Protein 2P4F (pdb70)

Radius of gyration: 16.96 Å; Cα contacts (8 Å, |Δi|>4): 302; chains: 1; bounding box: 34×38×51 Å

InterPro domains:
  IPR010591 ATP11 [PF06644] (23-301)
  IPR010591 ATP11 [PTHR13126] (22-306)

Sequence (191 aa):
KDKPYKTLDDYLKLDKIKDLSKQEVEFLWRAKWSNRDDSLVAVVPYVKTFQGMYKYAVKNPLFVLPLPRPVELQYVQWQFAGPNTVHCLITSLAEYKLHQDFAKPHTTIQFHLDLANDKDMVLMNGQVESDSNVSLQDAQLLLLNVQRFYGAMGSETSIAKERIQLLEDFNKKGSQQNFDINKLIQLAQSMEN

Foldseek 3Di:
DPAPDDAPCNQPNCVVCVVPAPVVVLVSLCVSCPVDQFKDKDKDQAPQFVVLLVVLCVLQFWDWAWQPPVTFIWIWGWDDRDPFKIKIFIAGPPCLVPDVVRVHGQKMKIWGCPCCVPRRIIIMMMGGHPPDPQHSVSVVLVVVLSRLLRCHSVDPDPLSVVSVVLSNCVRVVHPPNDVVVNHVSSPDPDD

Structure (mmCIF, N/CA/C/O backbone):
data_2P4F
#
_entry.id   2P4F
#
_cell.length_a   63.187
_cell.length_b   63.187
_cell.length_c   153.577
_cell.angle_alpha   90.00
_cell.angle_beta   90.00
_cell.angle_gamma   90.00
#
_symmetry.space_group_name_H-M   'I 41'
#
loop_
_entity.id
_entity.type
_entity.pdbx_description
1 polymer 'Similar to sp|P32453 Saccharomyces cerevisiae YNL315c ATP11'
2 non-polymer 'HEXAETHYLENE GLYCOL'
3 water water
#
loop_
_atom_site.group_PDB
_atom_site.id
_atom_site.type_symbol
_atom_site.label_atom_id
_atom_site.label_alt_id
_atom_site.label_comp_id
_atom_site.label_asym_id
_atom_site.label_entity_id
_atom_site.label_seq_id
_atom_site.pdbx_PDB_ins_code
_atom_site.Cartn_x
_atom_site.Cartn_y
_atom_site.Cartn_z
_atom_site.occupancy
_atom_site.B_iso_or_equiv
_atom_site.auth_seq_id
_atom_site.auth_comp_id
_atom_site.auth_asym_id
_atom_site.auth_atom_id
_atom_site.pdbx_PDB_model_num
ATOM 1 N N . LYS A 1 95 ? -11.143 32.483 23.982 1.00 82.66 94 LYS A N 1
ATOM 2 C CA . LYS A 1 95 ? -11.284 33.615 24.888 1.00 70.26 94 LYS A CA 1
ATOM 3 C C . LYS A 1 95 ? -9.918 34.167 25.316 1.00 71.23 94 LYS A C 1
ATOM 4 O O . LYS A 1 95 ? -9.895 34.691 26.453 1.00 76.14 94 LYS A O 1
ATOM 10 N N . ASP A 1 96 ? -8.915 34.089 24.459 1.00 60.28 95 ASP A N 1
ATOM 11 C CA . ASP A 1 96 ? -7.540 34.536 24.569 1.00 57.19 95 ASP A CA 1
ATOM 12 C C . ASP A 1 96 ? -7.143 34.667 26.061 1.00 45.42 95 ASP A C 1
ATOM 13 O O . ASP A 1 96 ? -7.112 35.803 26.569 1.00 47.27 95 ASP A O 1
ATOM 18 N N . LYS A 1 97 ? -6.923 33.466 26.563 1.00 32.34 96 LYS A N 1
ATOM 19 C CA . LYS A 1 97 ? -6.493 33.249 27.926 1.00 30.16 96 LYS A CA 1
ATOM 20 C C . LYS A 1 97 ? -5.055 33.672 28.131 1.00 27.87 96 LYS A C 1
ATOM 21 O O . LYS A 1 97 ? -4.246 33.583 27.192 1.00 29.00 96 LYS A O 1
ATOM 27 N N . PRO A 1 98 ? -4.677 34.119 29.318 1.00 23.77 97 PRO A N 1
ATOM 28 C CA . PRO A 1 98 ? -3.274 34.516 29.574 1.00 23.47 97 PRO A CA 1
ATOM 29 C C . PRO A 1 98 ? -2.364 33.327 29.789 1.00 23.01 97 PRO A C 1
ATOM 30 O O . PRO A 1 98 ? -1.140 33.515 29.897 1.00 27.24 97 PRO A O 1
ATOM 34 N N . TYR A 1 99 ? -2.916 32.118 29.882 1.00 24.56 98 TYR A N 1
ATOM 35 C CA . TYR A 1 99 ? -2.100 30.920 29.995 1.00 24.54 98 TYR A CA 1
ATOM 36 C C . TYR A 1 99 ? -2.325 30.094 28.732 1.00 24.44 98 TYR A C 1
ATOM 37 O O . TYR A 1 99 ? -3.397 30.202 28.104 1.00 25.55 98 TYR A O 1
ATOM 46 N N . LYS A 1 100 ? -1.322 29.301 28.414 1.00 23.07 99 LYS A N 1
ATOM 47 C CA . LYS A 1 100 ? -1.434 28.451 27.238 1.00 24.12 99 LYS A CA 1
ATOM 48 C C . LYS A 1 100 ? -2.191 27.185 27.591 1.00 22.96 99 LYS A C 1
ATOM 49 O O . LYS A 1 100 ? -1.980 26.610 28.665 1.00 24.65 99 LYS A O 1
ATOM 55 N N . THR A 1 101 ? -3.084 26.781 26.729 1.00 23.04 100 THR A N 1
ATOM 56 C CA . THR A 1 101 ? -3.764 25.513 26.888 1.00 22.40 100 THR A CA 1
ATOM 57 C C . THR A 1 101 ? -3.255 24.475 25.897 1.00 20.82 100 THR A C 1
ATOM 58 O O . THR A 1 101 ? -2.376 24.822 25.080 1.00 23.52 100 THR A O 1
ATOM 62 N N . LEU A 1 102 ? -3.786 23.257 25.998 1.00 20.87 101 LEU A N 1
ATOM 63 C CA . LEU A 1 102 ? -3.243 22.217 25.130 1.00 21.60 101 LEU A CA 1
ATOM 64 C C . LEU A 1 102 ? -3.327 22.617 23.666 1.00 23.61 101 LEU A C 1
ATOM 65 O O . LEU A 1 102 ? -2.361 22.338 22.916 1.00 24.23 101 LEU A O 1
ATOM 70 N N . ASP A 1 103 ? -4.454 23.264 23.296 1.00 23.94 102 ASP A N 1
ATOM 71 C CA . ASP A 1 103 ? -4.627 23.627 21.868 1.00 28.49 102 ASP A CA 1
ATOM 72 C C . ASP A 1 103 ? -3.540 24.553 21.342 1.00 27.11 102 ASP A C 1
ATOM 73 O O . ASP A 1 103 ? -3.258 24.632 20.134 1.00 32.80 102 ASP A O 1
ATOM 78 N N . ASP A 1 104 ? -2.912 25.343 22.231 1.00 26.07 103 ASP A N 1
ATOM 79 C CA . ASP A 1 104 ? -1.802 26.199 21.822 1.00 26.98 103 ASP A CA 1
ATOM 80 C C . ASP A 1 104 ? -0.536 25.424 21.490 1.00 28.22 103 ASP A C 1
ATOM 81 O O . ASP A 1 104 ? 0.382 25.946 20.854 1.00 32.37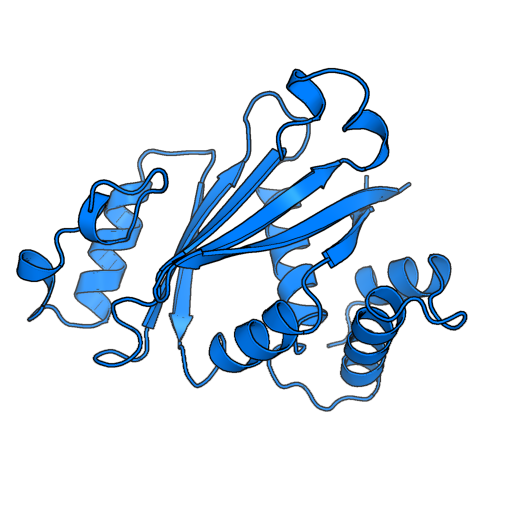 103 ASP A O 1
ATOM 86 N N . TYR A 1 105 ? -0.434 24.168 21.911 1.00 25.42 104 TYR A N 1
ATOM 87 C CA . TYR A 1 105 ? 0.735 23.354 21.634 1.00 23.40 104 TYR A CA 1
ATOM 88 C C . TYR A 1 105 ? 0.450 22.292 20.578 1.00 25.34 104 TYR A C 1
ATOM 89 O O . TYR A 1 105 ? 1.291 22.054 19.705 1.00 29.47 104 TYR A O 1
ATOM 98 N N . LEU A 1 106 ? -0.714 21.647 20.684 1.00 26.91 105 LEU A N 1
ATOM 99 C CA . LEU A 1 106 ? -1.147 20.616 19.731 1.00 29.48 105 LEU A CA 1
ATOM 100 C C . LEU A 1 106 ? -2.611 20.920 19.389 1.00 29.10 105 LEU A C 1
ATOM 101 O O . LEU A 1 106 ? -3.413 20.911 20.353 1.00 34.88 105 LEU A O 1
ATOM 106 N N . LYS A 1 107 ? -2.980 21.158 18.165 1.00 31.74 106 LYS A N 1
ATOM 107 C CA . LYS A 1 107 ? -4.357 21.544 17.870 1.00 33.91 106 LYS A CA 1
ATOM 108 C C . LYS A 1 107 ? -5.303 20.383 18.130 1.00 32.84 106 LYS A C 1
ATOM 109 O O . LYS A 1 107 ? -5.211 19.268 17.584 1.00 40.24 106 LYS A O 1
ATOM 115 N N . LEU A 1 108 ? -6.269 20.664 18.991 1.00 35.31 107 LEU A N 1
ATOM 116 C CA . LEU A 1 108 ? -7.154 19.567 19.384 1.00 36.48 107 LEU A CA 1
ATOM 117 C C . LEU A 1 108 ? -7.927 19.014 18.203 1.00 36.45 107 LEU A C 1
ATOM 118 O O . LEU A 1 108 ? -8.143 17.804 18.149 1.00 34.70 107 LEU A O 1
ATOM 123 N N . ASP A 1 109 ? -8.340 19.899 17.304 1.00 38.21 108 ASP A N 1
ATOM 124 C CA . ASP A 1 109 ? -9.218 19.459 16.210 1.00 48.15 108 ASP A CA 1
ATOM 125 C C . ASP A 1 109 ? -8.365 18.667 15.235 1.00 45.69 108 ASP A C 1
ATOM 126 O O . ASP A 1 109 ? -8.857 17.904 14.421 1.00 59.23 108 ASP A O 1
ATOM 131 N N . LYS A 1 110 ? -7.051 18.826 15.348 1.00 45.75 109 LYS A N 1
ATOM 132 C CA . LYS A 1 110 ? -6.179 18.012 14.499 1.00 52.83 109 LYS A CA 1
ATOM 133 C C . LYS A 1 110 ? -5.871 16.659 15.139 1.00 43.99 109 LYS A C 1
ATOM 134 O O . LYS A 1 110 ? -5.719 15.690 14.414 1.00 47.00 109 LYS A O 1
ATOM 140 N N . ILE A 1 111 ? -5.776 16.568 16.458 1.00 40.92 110 ILE A N 1
ATOM 141 C CA . ILE A 1 111 ? -5.390 15.318 17.090 1.00 43.17 110 ILE A CA 1
ATOM 142 C C . ILE A 1 111 ? -6.574 14.449 17.506 1.00 44.42 110 ILE A C 1
ATOM 143 O O . ILE A 1 111 ? -6.345 13.375 18.111 1.00 35.73 110 ILE A O 1
ATOM 148 N N . LYS A 1 112 ? -7.818 14.818 17.219 1.00 40.49 111 LYS A N 1
ATOM 149 C CA . LYS A 1 112 ? -8.911 14.065 17.820 1.00 35.59 111 LYS A CA 1
ATOM 150 C C . LYS A 1 112 ? -8.981 12.598 17.436 1.00 27.85 111 LYS A C 1
ATOM 151 O O . LYS A 1 112 ? -9.414 11.830 18.309 1.00 32.43 111 LYS A O 1
ATOM 157 N N . ASP A 1 113 ? -8.608 12.193 16.224 1.00 26.46 112 ASP A N 1
ATOM 158 C CA . ASP A 1 113 ? -8.769 10.775 15.872 1.00 24.65 112 ASP A CA 1
ATOM 159 C C . ASP A 1 113 ? -7.453 10.030 16.069 1.00 22.27 112 ASP A C 1
ATOM 160 O O . ASP A 1 113 ? -7.423 8.833 15.732 1.00 23.41 112 ASP A O 1
ATOM 165 N N . LEU A 1 114 ? -6.418 10.705 16.629 1.00 20.40 113 LEU A N 1
ATOM 166 C CA . LEU A 1 114 ? -5.182 9.964 16.891 1.00 18.47 113 LEU A CA 1
ATOM 167 C C . LEU A 1 114 ? -5.376 8.984 18.039 1.00 18.02 113 LEU A C 1
ATOM 168 O O . LEU A 1 114 ? -6.232 9.222 18.912 1.00 21.72 113 LEU A O 1
ATOM 173 N N . SER A 1 115 ? -4.549 7.922 18.086 1.00 17.75 114 SER A N 1
ATOM 174 C CA . SER A 1 115 ? -4.587 7.021 19.221 1.00 18.64 114 SER A CA 1
ATOM 175 C C . SER A 1 115 ? -3.865 7.653 20.411 1.00 18.18 114 SER A C 1
ATOM 176 O O . SER A 1 115 ? -3.149 8.656 20.284 1.00 19.81 114 SER A O 1
ATOM 179 N N . LYS A 1 116 ? -4.061 7.017 21.576 1.00 18.62 115 LYS A N 1
ATOM 180 C CA . LYS A 1 116 ? -3.332 7.493 22.782 1.00 19.06 115 LYS A CA 1
ATOM 181 C C . LYS A 1 116 ? -1.831 7.527 22.534 1.00 18.40 115 LYS A C 1
ATOM 182 O O . LYS A 1 116 ? -1.100 8.462 22.934 1.00 19.65 115 LYS A O 1
ATOM 188 N N . GLN A 1 117 ? -1.289 6.489 21.900 1.00 18.76 116 GLN A N 1
ATOM 189 C CA . GLN A 1 117 ? 0.164 6.414 21.661 1.00 19.39 116 GLN A CA 1
ATOM 190 C C . GLN A 1 117 ? 0.607 7.492 20.684 1.00 17.96 116 GLN A C 1
ATOM 191 O O . GLN A 1 117 ? 1.646 8.100 20.885 1.00 19.62 116 GLN A O 1
ATOM 197 N N . GLU A 1 118 ? -0.209 7.688 19.639 1.00 17.55 117 GLU A N 1
ATOM 198 C CA . GLU A 1 118 ? 0.157 8.752 18.666 1.00 17.45 117 GLU A CA 1
ATOM 199 C C . GLU A 1 118 ? 0.159 10.110 19.330 1.00 17.68 117 GLU A C 1
ATOM 200 O O . GLU A 1 118 ? 1.070 10.895 19.074 1.00 17.97 117 GLU A O 1
ATOM 206 N N . VAL A 1 119 ? -0.828 10.406 20.189 1.00 17.94 118 VAL A N 1
ATOM 207 C CA . VAL A 1 119 ? -0.791 11.684 20.908 1.00 17.78 118 VAL A CA 1
ATOM 208 C C . VAL A 1 119 ? 0.452 11.788 21.782 1.00 16.81 118 VAL A C 1
ATOM 209 O O . VAL A 1 119 ? 1.111 12.854 21.819 1.00 19.34 118 VAL A O 1
ATOM 213 N N . GLU A 1 120 ? 0.779 10.696 22.494 1.00 18.74 119 GLU A N 1
ATOM 214 C CA . GLU A 1 120 ? 1.987 10.688 23.335 1.00 17.83 119 GLU A CA 1
ATOM 215 C C . GLU A 1 120 ? 3.228 10.934 22.491 1.00 18.60 119 GLU A C 1
ATOM 216 O O . GLU A 1 120 ? 4.099 11.721 22.902 1.00 21.12 119 GLU A O 1
ATOM 222 N N . PHE A 1 121 ? 3.321 10.320 21.298 1.00 18.07 120 PHE A N 1
ATOM 223 C CA . PHE A 1 121 ? 4.517 10.574 20.444 1.00 18.48 120 PHE A CA 1
ATOM 224 C C . PHE A 1 121 ? 4.627 12.035 20.080 1.00 18.28 120 PHE A C 1
ATOM 225 O O . PHE A 1 121 ? 5.685 12.656 20.113 1.00 20.19 120 PHE A O 1
ATOM 233 N N . LEU A 1 122 ? 3.469 12.598 19.707 1.00 18.93 121 LEU A N 1
ATOM 234 C CA . LEU A 1 122 ? 3.513 14.018 19.276 1.00 19.30 121 LEU A CA 1
ATOM 235 C C . LEU A 1 122 ? 3.893 14.943 20.413 1.00 18.81 121 LEU A C 1
ATOM 236 O O . LEU A 1 122 ? 4.592 15.921 20.224 1.00 21.46 121 LEU A O 1
ATOM 241 N N . TRP A 1 123 ? 3.366 14.619 21.583 1.00 18.81 122 TRP A N 1
ATOM 242 C CA . TRP A 1 123 ? 3.655 15.495 22.750 1.00 18.93 122 TRP A CA 1
ATOM 243 C C . TRP A 1 123 ? 5.131 15.420 23.106 1.00 19.11 122 TRP A C 1
ATOM 244 O O . TRP A 1 123 ? 5.785 16.445 23.352 1.00 22.28 122 TRP A O 1
ATOM 255 N N . ARG A 1 124 ? 5.662 14.176 23.106 1.00 19.78 123 ARG A N 1
ATOM 256 C CA . ARG A 1 124 ? 7.098 14.089 23.404 1.00 21.30 123 ARG A CA 1
ATOM 257 C C . ARG A 1 124 ? 7.923 14.751 22.310 1.00 21.69 123 ARG A C 1
ATOM 258 O O . ARG A 1 124 ? 8.943 15.378 22.624 1.00 23.89 123 ARG A O 1
ATOM 266 N N . ALA A 1 125 ? 7.525 14.630 21.028 1.00 21.72 124 ALA A N 1
ATOM 267 C CA . ALA A 1 125 ? 8.295 15.280 19.949 1.00 21.76 124 ALA A CA 1
ATOM 268 C C . ALA A 1 125 ? 8.252 16.782 20.143 1.00 23.33 124 ALA A C 1
ATOM 269 O O . ALA A 1 125 ? 9.268 17.473 19.870 1.00 25.16 124 ALA A O 1
ATOM 271 N N . LYS A 1 126 ? 7.110 17.298 20.591 1.00 23.62 125 LYS A N 1
ATOM 272 C CA . LYS A 1 126 ? 6.940 18.774 20.700 1.00 23.32 125 LYS A CA 1
ATOM 273 C C . LYS A 1 126 ? 7.990 19.383 21.598 1.00 23.70 125 LYS A C 1
ATOM 274 O O . LYS A 1 126 ? 8.529 20.471 21.382 1.00 27.55 125 LYS A O 1
ATOM 280 N N . TRP A 1 127 ? 8.339 18.652 22.654 1.00 22.56 126 TRP A N 1
ATOM 281 C CA . TRP A 1 127 ? 9.209 19.181 23.708 1.00 25.85 126 TRP A CA 1
ATOM 282 C C . TRP A 1 127 ? 10.630 18.651 23.594 1.00 27.18 126 TRP A C 1
ATOM 283 O O . TRP A 1 127 ? 11.501 18.942 24.439 1.00 32.01 126 TRP A O 1
ATOM 294 N N . SER A 1 128 ? 10.860 17.884 22.540 1.00 27.26 127 SER A N 1
ATOM 295 C CA . SER A 1 128 ? 12.123 17.183 22.398 1.00 31.36 127 SER A CA 1
ATOM 296 C C . SER A 1 128 ? 13.301 18.099 22.161 1.00 33.62 127 SER A C 1
ATOM 297 O O . SER A 1 128 ? 14.452 17.677 22.335 1.00 40.61 127 SER A O 1
ATOM 300 N N . ASN A 1 129 ? 13.141 19.348 21.731 1.00 33.97 128 ASN A N 1
ATOM 301 C CA . ASN A 1 129 ? 14.424 19.989 21.389 1.00 48.38 128 ASN A CA 1
ATOM 302 C C . ASN A 1 129 ? 14.996 20.719 22.594 1.00 51.52 128 ASN A C 1
ATOM 303 O O . ASN A 1 129 ? 15.843 21.576 22.407 1.00 59.09 128 ASN A O 1
ATOM 308 N N . ARG A 1 130 ? 14.513 20.366 23.784 1.00 58.07 129 ARG A N 1
ATOM 309 C CA . ARG A 1 130 ? 14.895 21.109 24.982 1.00 60.23 129 ARG A CA 1
ATOM 310 C C . ARG A 1 130 ? 15.726 20.366 26.024 1.00 60.60 129 ARG A C 1
ATOM 311 O O . ARG A 1 130 ? 15.661 19.138 26.185 1.00 64.62 129 ARG A O 1
ATOM 319 N N . ASP A 1 131 ? 16.498 21.150 26.799 1.00 49.90 130 ASP A N 1
ATOM 320 C CA . ASP A 1 131 ? 17.143 20.519 27.956 1.00 55.36 130 ASP A CA 1
ATOM 321 C C . ASP A 1 131 ? 16.652 21.151 29.255 1.00 47.66 130 ASP A C 1
ATOM 322 O O . ASP A 1 131 ? 17.230 20.986 30.315 1.00 50.78 130 ASP A O 1
ATOM 327 N N . ASP A 1 132 ? 15.550 21.896 29.189 1.00 38.12 131 ASP A N 1
ATOM 328 C CA . ASP A 1 132 ? 15.022 22.432 30.434 1.00 34.60 131 ASP A CA 1
ATOM 329 C C . ASP A 1 132 ? 13.651 21.845 30.729 1.00 32.65 131 ASP A C 1
ATOM 330 O O . ASP A 1 132 ? 12.992 22.383 31.616 1.00 28.78 131 ASP A O 1
ATOM 335 N N . SER A 1 133 ? 13.229 20.796 30.047 1.00 32.92 132 SER A N 1
ATOM 336 C CA . SER A 1 133 ? 11.828 20.354 30.056 1.00 27.09 132 SER A CA 1
ATOM 337 C C . SER A 1 133 ? 11.594 19.038 30.771 1.00 25.01 132 SER A C 1
ATOM 338 O O . SER A 1 133 ? 12.394 18.131 30.586 1.00 31.25 132 SER A O 1
ATOM 341 N N . LEU A 1 134 ? 10.480 19.026 31.487 1.00 26.07 133 LEU A N 1
ATOM 342 C CA . LEU A 1 134 ? 9.859 17.863 32.106 1.00 26.21 133 LEU A CA 1
ATOM 343 C C . LEU A 1 134 ? 8.632 17.504 31.285 1.00 22.28 133 LEU A C 1
ATOM 344 O O . LEU A 1 134 ? 7.800 18.355 30.973 1.00 27.07 133 LEU A O 1
ATOM 349 N N . VAL A 1 135 ? 8.507 16.247 30.846 1.00 23.09 134 VAL A N 1
ATOM 350 C CA . VAL A 1 135 ? 7.407 15.859 29.997 1.00 22.13 134 VAL A CA 1
ATOM 351 C C . VAL A 1 135 ? 6.851 14.538 30.492 1.00 21.60 134 VAL A C 1
ATOM 352 O O . VAL A 1 135 ? 7.658 13.653 30.795 1.00 28.06 134 VAL A O 1
ATOM 356 N N . ALA A 1 136 ? 5.531 14.403 30.568 1.00 20.18 135 ALA A N 1
ATOM 357 C CA . ALA A 1 136 ? 4.944 13.124 30.972 1.00 20.09 135 ALA A CA 1
ATOM 358 C C . ALA A 1 136 ? 3.566 12.997 30.365 1.00 18.92 135 ALA A C 1
ATOM 359 O O . ALA A 1 136 ? 2.968 14.006 29.971 1.00 19.37 135 ALA A O 1
ATOM 361 N N . VAL A 1 137 ? 3.105 11.747 30.331 1.00 21.79 136 VAL A N 1
ATOM 362 C CA . VAL A 1 137 ? 1.707 11.468 30.058 1.00 21.96 136 VAL A CA 1
ATOM 363 C C . VAL A 1 137 ? 1.191 10.622 31.226 1.00 22.87 136 VAL A C 1
ATOM 364 O O . VAL A 1 137 ? 1.820 9.575 31.487 1.00 32.72 136 VAL A O 1
ATOM 368 N N . VAL A 1 138 ? 0.142 11.023 31.896 1.00 26.19 137 VAL A N 1
ATOM 369 C CA . VAL A 1 138 ? -0.369 10.456 33.152 1.00 27.50 137 VAL A CA 1
ATOM 370 C C . VAL A 1 138 ? -1.768 9.940 32.951 1.00 25.90 137 VAL A C 1
ATOM 371 O O . VAL A 1 138 ? -2.566 10.677 32.375 1.00 28.54 137 VAL A O 1
ATOM 375 N N . PRO A 1 139 ? -2.146 8.729 33.317 1.00 25.49 138 PRO A N 1
ATOM 376 C CA . PRO A 1 139 ? -3.569 8.358 33.161 1.00 24.06 138 PRO A CA 1
ATOM 377 C C . PRO A 1 139 ? -4.385 9.169 34.144 1.00 22.58 138 PRO A C 1
ATOM 378 O O . PRO A 1 139 ? -3.981 9.445 35.289 1.00 26.93 138 PRO A O 1
ATOM 382 N N . TYR A 1 140 ? -5.567 9.542 33.680 1.00 23.00 139 TYR A N 1
ATOM 383 C CA . TYR A 1 140 ? -6.408 10.389 34.523 1.00 22.43 139 TYR A CA 1
ATOM 384 C C . TYR A 1 140 ? -6.996 9.605 35.688 1.00 24.69 139 TYR A C 1
ATOM 385 O O . TYR A 1 140 ? -6.791 9.956 36.864 1.00 28.65 139 TYR A O 1
ATOM 394 N N . VAL A 1 141 ? -7.790 8.571 35.411 1.00 26.55 140 VAL A N 1
ATOM 395 C CA . VAL A 1 141 ? -8.575 7.989 36.507 1.00 29.35 140 VAL A CA 1
ATOM 396 C C . VAL A 1 141 ? -7.597 7.356 37.487 1.00 31.05 140 VAL A C 1
ATOM 397 O O . VAL A 1 141 ? -7.720 7.559 38.697 1.00 33.53 140 VAL A O 1
ATOM 401 N N . LYS A 1 142 ? -6.622 6.624 36.925 1.00 31.96 141 LYS A N 1
ATOM 402 C CA . LYS A 1 142 ? -5.716 5.854 37.762 1.00 35.29 141 LYS A CA 1
ATOM 403 C C . LYS A 1 142 ? -4.830 6.735 38.629 1.00 36.94 141 LYS A C 1
ATOM 404 O O . LYS A 1 142 ? -4.527 6.379 39.765 1.00 39.41 141 LYS A O 1
ATOM 410 N N . THR A 1 143 ? -4.388 7.865 38.086 1.00 33.60 142 THR A N 1
ATOM 411 C CA . THR A 1 143 ? -3.358 8.630 38.803 1.00 33.88 142 THR A CA 1
ATOM 412 C C . THR A 1 143 ? -3.643 10.098 39.031 1.00 30.07 142 THR A C 1
ATOM 413 O O . THR A 1 143 ? -3.607 10.655 40.139 1.00 33.04 142 THR A O 1
ATOM 417 N N . PHE A 1 144 ? -3.957 10.818 37.943 1.00 25.41 143 PHE A N 1
ATOM 418 C CA . PHE A 1 144 ? -4.091 12.258 38.162 1.00 22.55 143 PHE A CA 1
ATOM 419 C C . PHE A 1 144 ? -5.308 12.653 38.955 1.00 23.21 143 PHE A C 1
ATOM 420 O O . PHE A 1 144 ? -5.250 13.635 39.717 1.00 23.78 143 PHE A O 1
ATOM 428 N N . GLN A 1 145 ? -6.426 11.958 38.791 1.00 24.52 144 GLN A N 1
ATOM 429 C CA . GLN A 1 145 ? -7.665 12.387 39.440 1.00 24.91 144 GLN A CA 1
ATOM 430 C C . GLN A 1 145 ? -7.509 12.524 40.947 1.00 25.36 144 GLN A C 1
ATOM 431 O O . GLN A 1 145 ? -8.008 13.491 41.556 1.00 25.91 144 GLN A O 1
ATOM 437 N N . GLY A 1 146 ? -6.846 11.543 41.573 1.00 27.01 145 GLY A N 1
ATOM 438 C CA . GLY A 1 146 ? -6.720 11.606 43.028 1.00 26.13 145 GLY A CA 1
ATOM 439 C C . GLY A 1 146 ? -5.808 12.746 43.409 1.00 23.82 145 GLY A C 1
ATOM 440 O O . GLY A 1 146 ? -6.060 13.453 44.412 1.00 26.73 145 GLY A O 1
ATOM 441 N N . MET A 1 147 ? -4.739 12.973 42.637 1.00 24.19 146 MET A N 1
ATOM 442 C CA . MET A 1 147 ? -3.830 14.090 42.936 1.00 22.37 146 MET A CA 1
ATOM 443 C C . MET A 1 147 ? -4.571 15.418 42.811 1.00 21.07 146 MET A C 1
ATOM 444 O O . MET A 1 147 ? -4.461 16.347 43.629 1.00 21.27 146 MET A O 1
ATOM 449 N N . TYR A 1 148 ? -5.399 15.529 41.768 1.00 19.62 147 TYR A N 1
ATOM 450 C CA . TYR A 1 148 ? -6.206 16.730 41.524 1.00 18.95 147 TYR A CA 1
ATOM 451 C C . TYR A 1 148 ? -7.119 17.034 42.710 1.00 20.84 147 TYR A C 1
ATOM 452 O O . TYR A 1 148 ? -7.270 18.174 43.147 1.00 19.99 147 TYR A O 1
ATOM 461 N N . LYS A 1 149 ? -7.717 15.973 43.256 1.00 20.76 148 LYS A N 1
ATOM 462 C CA . LYS A 1 149 ? -8.674 16.186 44.366 1.00 22.31 148 LYS A CA 1
ATOM 463 C C . LYS A 1 149 ? -7.923 16.714 45.586 1.00 20.33 148 LYS A C 1
ATOM 464 O O . LYS A 1 149 ? -8.397 17.669 46.242 1.00 22.07 148 LYS A O 1
ATOM 470 N N . TYR A 1 150 ? -6.748 16.126 45.860 1.00 19.35 149 TYR A N 1
ATOM 471 C CA . TYR A 1 150 ? -5.988 16.631 47.023 1.00 18.79 149 TYR A CA 1
ATOM 472 C C . TYR A 1 150 ? -5.447 18.022 46.734 1.00 16.98 149 TYR A C 1
ATOM 473 O O . TYR A 1 150 ? -5.353 18.819 47.683 1.00 20.66 149 TYR A O 1
ATOM 482 N N . ALA A 1 151 ? -5.104 18.346 45.509 1.00 17.52 150 ALA A N 1
ATOM 483 C CA . ALA A 1 151 ? -4.494 19.653 45.169 1.00 16.36 150 ALA A CA 1
ATOM 484 C C . ALA A 1 151 ? -5.529 20.748 45.382 1.00 16.17 150 ALA A C 1
ATOM 485 O O . ALA A 1 151 ? -5.165 21.844 45.849 1.00 17.72 150 ALA A O 1
ATOM 487 N N . VAL A 1 152 ? -6.771 20.519 45.003 1.00 16.48 151 VAL A N 1
ATOM 488 C CA . VAL A 1 152 ? -7.790 21.586 45.186 1.00 17.39 151 VAL A CA 1
ATOM 489 C C . VAL A 1 152 ? -7.968 21.918 46.662 1.00 16.26 151 VAL A C 1
ATOM 490 O O . VAL A 1 152 ? -8.019 23.073 47.081 1.00 18.50 151 VAL A O 1
ATOM 494 N N . LYS A 1 153 ? -8.033 20.869 47.492 1.00 17.07 152 LYS A N 1
ATOM 495 C CA . LYS A 1 153 ? -8.279 21.073 48.938 1.00 17.04 152 LYS A CA 1
ATOM 496 C C . LYS A 1 153 ? -7.008 21.505 49.659 1.00 16.81 152 LYS A C 1
ATOM 497 O O . LYS A 1 153 ? -7.149 22.082 50.730 1.00 18.75 152 LYS A O 1
ATOM 503 N N . ASN A 1 154 ? -5.827 21.235 49.133 1.00 16.21 153 ASN A N 1
ATOM 504 C CA . ASN A 1 154 ? -4.556 21.455 49.821 1.00 15.85 153 ASN A CA 1
ATOM 505 C C . ASN A 1 154 ? -3.554 22.111 48.876 1.00 15.22 153 ASN A C 1
ATOM 506 O O . ASN A 1 154 ? -2.547 21.482 48.561 1.00 17.77 153 ASN A O 1
ATOM 511 N N . PRO A 1 155 ? -3.835 23.299 48.386 1.00 14.76 154 PRO A N 1
ATOM 512 C CA . PRO A 1 155 ? -3.098 23.843 47.240 1.00 14.61 154 PRO A CA 1
ATOM 513 C C . PRO A 1 155 ? -1.707 24.372 47.551 1.00 15.82 154 PRO A C 1
ATOM 514 O O . PRO A 1 155 ? -1.008 24.758 46.604 1.00 18.12 154 PRO A O 1
ATOM 518 N N . LEU A 1 156 ? -1.271 24.387 48.811 1.00 15.16 155 LEU A N 1
ATOM 519 C CA . LEU A 1 156 ? 0.041 24.935 49.140 1.00 14.00 155 LEU A CA 1
ATOM 520 C C . LEU A 1 156 ? 0.814 23.893 49.924 1.00 14.89 155 LEU A C 1
ATOM 521 O O . LEU A 1 156 ? 0.237 23.215 50.788 1.00 17.18 155 LEU A O 1
ATOM 526 N N . PHE A 1 157 ? 2.100 23.760 49.683 1.00 15.05 156 PHE A N 1
ATOM 527 C CA . PHE A 1 157 ? 2.885 22.862 50.531 1.00 15.23 156 PHE A CA 1
ATOM 528 C C . PHE A 1 157 ? 4.326 23.361 50.552 1.00 15.25 156 PHE A C 1
ATOM 529 O O . PHE A 1 157 ? 4.650 24.335 49.872 1.00 15.55 156 PHE A O 1
ATOM 537 N N . VAL A 1 158 ? 5.156 22.728 51.386 1.00 16.97 157 VAL A N 1
ATOM 538 C CA . VAL A 1 158 ? 6.603 23.007 51.390 1.00 17.02 157 VAL A CA 1
ATOM 539 C C . VAL A 1 158 ? 7.313 21.693 51.216 1.00 16.93 157 VAL A C 1
ATOM 540 O O . VAL A 1 158 ? 6.862 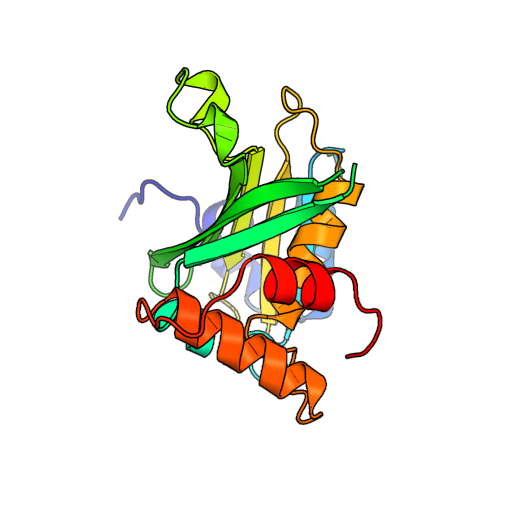20.676 51.807 1.00 20.29 157 VAL A O 1
ATOM 544 N N . LEU A 1 159 ? 8.385 21.651 50.414 1.00 19.07 158 LEU A N 1
ATOM 545 C CA . LEU A 1 159 ? 9.169 20.451 50.299 1.00 18.71 158 LEU A CA 1
ATOM 546 C C . LEU A 1 159 ? 10.638 20.795 50.411 1.00 19.17 158 LEU A C 1
ATOM 547 O O . LEU A 1 159 ? 11.046 21.848 49.934 1.00 21.31 158 LEU A O 1
ATOM 552 N N . PRO A 1 160 ? 11.430 19.900 50.969 1.00 21.06 159 PRO A N 1
ATOM 553 C CA . PRO A 1 160 ? 12.849 20.171 50.975 1.00 22.61 159 PRO A CA 1
ATOM 554 C C . PRO A 1 160 ? 13.502 19.730 49.660 1.00 25.19 159 PRO A C 1
ATOM 555 O O . PRO A 1 160 ? 13.167 18.713 49.049 1.00 32.63 159 PRO A O 1
ATOM 559 N N . LEU A 1 161 ? 14.456 20.533 49.245 1.00 26.20 160 LEU A N 1
ATOM 560 C CA . LEU A 1 161 ? 15.396 20.095 48.228 1.00 30.13 160 LEU A CA 1
ATOM 561 C C . LEU A 1 161 ? 16.742 19.787 48.912 1.00 29.16 160 LEU A C 1
ATOM 562 O O . LEU A 1 161 ? 17.444 20.658 49.450 1.00 30.42 160 LEU A O 1
ATOM 567 N N . PRO A 1 162 ? 17.125 18.514 48.941 1.00 34.94 161 PRO A N 1
ATOM 568 C CA . PRO A 1 162 ? 18.404 18.144 49.568 1.00 37.79 161 PRO A CA 1
ATOM 569 C C . PRO A 1 162 ? 19.556 18.699 48.749 1.00 38.29 161 PRO A C 1
ATOM 570 O O . PRO A 1 162 ? 19.497 18.753 47.510 1.00 46.18 161 PRO A O 1
ATOM 574 N N . ARG A 1 163 ? 20.597 19.120 49.427 1.00 43.44 162 ARG A N 1
ATOM 575 C CA . ARG A 1 163 ? 21.663 19.822 48.713 1.00 50.59 162 ARG A CA 1
ATOM 576 C C . ARG A 1 163 ? 23.008 19.132 48.850 1.00 66.28 162 ARG A C 1
ATOM 577 O O . ARG A 1 163 ? 23.982 19.723 48.382 1.00 79.45 162 ARG A O 1
ATOM 585 N N . GLU A 1 164 ? 22.997 17.959 49.470 1.00 75.34 163 GLU A N 1
ATOM 586 C C . VAL A 1 177 ? 22.385 18.427 53.597 1.00 84.19 176 VAL A C 1
ATOM 587 O O . VAL A 1 177 ? 21.278 17.854 53.593 1.00 80.18 176 VAL A O 1
ATOM 588 N N . PRO A 1 178 ? 22.502 19.747 53.753 1.00 75.41 177 PRO A N 1
ATOM 589 C CA . PRO A 1 178 ? 21.387 20.560 54.228 1.00 68.81 177 PRO A CA 1
ATOM 590 C C . PRO A 1 178 ? 20.193 20.414 53.288 1.00 52.64 177 PRO A C 1
ATOM 591 O O . PRO A 1 178 ? 20.211 19.678 52.301 1.00 54.66 177 PRO A O 1
ATOM 595 N N . VAL A 1 179 ? 19.156 21.146 53.668 1.00 38.67 178 VAL A N 1
ATOM 596 C CA . VAL A 1 179 ? 18.047 21.154 52.736 1.00 33.19 178 VAL A CA 1
ATOM 597 C C . VAL A 1 179 ? 17.637 22.616 52.522 1.00 30.76 178 VAL A C 1
ATOM 598 O O . VAL A 1 179 ? 17.789 23.467 53.397 1.00 33.77 178 VAL A O 1
ATOM 602 N N . GLU A 1 180 ? 17.134 22.818 51.318 1.00 26.21 179 GLU A N 1
ATOM 603 C CA . GLU A 1 180 ? 16.568 24.128 50.979 1.00 25.05 179 GLU A CA 1
ATOM 604 C C . GLU A 1 180 ? 15.070 23.990 50.801 1.00 22.49 179 GLU A C 1
ATOM 605 O O . GLU A 1 180 ? 14.619 23.186 49.960 1.00 23.10 179 GLU A O 1
ATOM 611 N N . LEU A 1 181 ? 14.277 24.736 51.602 1.00 19.63 180 LEU A N 1
ATOM 612 C CA . LEU A 1 181 ? 12.836 24.590 51.444 1.00 19.09 180 LEU A CA 1
ATOM 613 C C . LEU A 1 181 ? 12.308 25.292 50.199 1.00 17.90 180 LEU A C 1
ATOM 614 O O . LEU A 1 181 ? 12.786 26.370 49.861 1.00 19.82 180 LEU A O 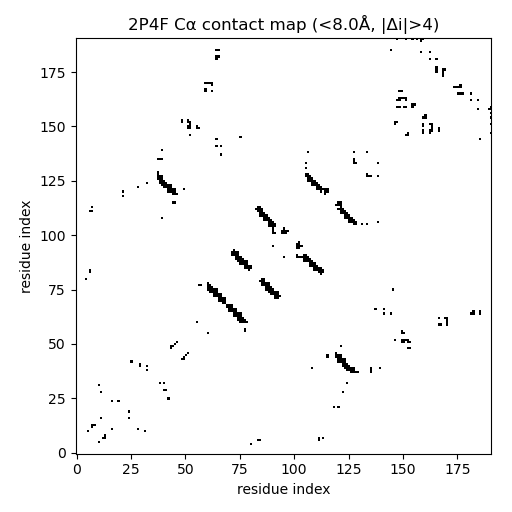1
ATOM 619 N N . GLN A 1 182 ? 11.314 24.627 49.620 1.00 16.32 181 GLN A N 1
ATOM 620 C CA . GLN A 1 182 ? 10.621 25.097 48.426 1.00 16.55 181 GLN A CA 1
ATOM 621 C C . GLN A 1 182 ? 9.147 25.224 48.725 1.00 16.47 181 GLN A C 1
ATOM 622 O O . GLN A 1 182 ? 8.626 24.302 49.345 1.00 20.48 181 GLN A O 1
ATOM 628 N N . TYR A 1 183 ? 8.503 26.290 48.258 1.00 16.36 182 TYR A N 1
ATOM 629 C CA . TYR A 1 183 ? 7.043 26.251 48.210 1.00 16.28 182 TYR A CA 1
ATOM 630 C C . TYR A 1 183 ? 6.590 25.495 46.990 1.00 15.56 182 TYR A C 1
ATOM 631 O O . TYR A 1 183 ? 7.204 25.622 45.910 1.00 17.66 182 TYR A O 1
ATOM 640 N N . VAL A 1 184 ? 5.503 24.758 47.160 1.00 15.23 183 VAL A N 1
ATOM 641 C CA . VAL A 1 184 ? 4.761 24.116 46.085 1.00 15.48 183 VAL A CA 1
ATOM 642 C C . VAL A 1 184 ? 3.398 24.763 46.030 1.00 14.40 183 VAL A C 1
ATOM 643 O O . VAL A 1 184 ? 2.730 24.767 47.099 1.00 16.53 183 VAL A O 1
ATOM 647 N N . GLN A 1 185 ? 2.953 25.302 44.914 1.00 15.23 184 GLN A N 1
ATOM 648 C CA . GLN A 1 185 ? 1.619 25.896 44.862 1.00 14.67 184 GLN A CA 1
ATOM 649 C C . GLN A 1 185 ? 0.895 25.326 43.630 1.00 15.43 184 GLN A C 1
ATOM 650 O O . GLN A 1 185 ? 1.430 25.412 42.522 1.00 19.24 184 GLN A O 1
ATOM 656 N N . TRP A 1 186 ? -0.313 24.819 43.869 1.00 14.78 185 TRP A N 1
ATOM 657 C CA . TRP A 1 186 ? -1.182 24.412 42.773 1.00 15.38 185 TRP A CA 1
ATOM 658 C C . TRP A 1 186 ? -2.091 25.573 42.394 1.00 16.06 185 TRP A C 1
ATOM 659 O O . TRP A 1 186 ? -2.685 26.207 43.288 1.00 21.18 185 TRP A O 1
ATOM 670 N N . GLN A 1 187 ? -2.162 25.853 41.124 1.00 16.56 186 GLN A N 1
ATOM 671 C CA . GLN A 1 187 ? -2.988 26.936 40.602 1.00 18.92 186 GLN A CA 1
ATOM 672 C C . GLN A 1 187 ? -3.926 26.369 39.541 1.00 20.04 186 GLN A C 1
ATOM 673 O O . GLN A 1 187 ? -3.486 25.651 38.599 1.00 22.84 186 GLN A O 1
ATOM 679 N N . PHE A 1 188 ? -5.201 26.665 39.673 1.00 18.32 187 PHE A N 1
ATOM 680 C CA . PHE A 1 188 ? -6.228 26.115 38.774 1.00 19.14 187 PHE A CA 1
ATOM 681 C C . PHE A 1 188 ? -6.498 27.199 37.753 1.00 21.93 187 PHE A C 1
ATOM 682 O O . PHE A 1 188 ? -7.211 28.153 38.036 1.00 31.89 187 PHE A O 1
ATOM 690 N N . ALA A 1 189 ? -5.891 27.093 36.585 1.00 21.40 188 ALA A N 1
ATOM 691 C CA . ALA A 1 189 ? -5.928 28.157 35.601 1.00 23.06 188 ALA A CA 1
ATOM 692 C C . ALA A 1 189 ? -7.259 28.096 34.879 1.00 23.62 188 ALA A C 1
ATOM 693 O O . ALA A 1 189 ? -7.917 29.107 34.592 1.00 28.20 188 ALA A O 1
ATOM 695 N N . GLY A 1 190 ? -7.690 26.899 34.577 1.00 23.78 189 GLY A N 1
ATOM 696 C CA . GLY A 1 190 ? -8.986 26.773 33.924 1.00 28.80 189 GLY A CA 1
ATOM 697 C C . GLY A 1 190 ? -9.486 25.339 34.035 1.00 22.16 189 GLY A C 1
ATOM 698 O O . GLY A 1 190 ? -8.813 24.482 34.612 1.00 22.15 189 GLY A O 1
ATOM 699 N N . PRO A 1 191 ? -10.656 25.024 33.497 1.00 26.92 190 PRO A N 1
ATOM 700 C CA . PRO A 1 191 ? -11.208 23.696 33.737 1.00 26.31 190 PRO A CA 1
ATOM 701 C C . PRO A 1 191 ? -10.332 22.599 33.157 1.00 25.15 190 PRO A C 1
ATOM 702 O O . PRO A 1 191 ? -10.410 21.447 33.659 1.00 27.58 190 PRO A O 1
ATOM 706 N N . ASN A 1 192 ? -9.527 22.919 32.140 1.00 21.72 191 ASN A N 1
ATOM 707 C CA . ASN A 1 192 ? -8.699 21.840 31.577 1.00 22.06 191 ASN A CA 1
ATOM 708 C C . ASN A 1 192 ? -7.205 22.027 31.807 1.00 18.23 191 ASN A C 1
ATOM 709 O O . ASN A 1 192 ? -6.359 21.335 31.216 1.00 20.67 191 ASN A O 1
ATOM 714 N N . THR A 1 193 ? -6.842 22.989 32.690 1.00 17.84 192 THR A N 1
ATOM 715 C CA . THR A 1 193 ? -5.426 23.348 32.800 1.00 18.67 192 THR A CA 1
ATOM 716 C C . THR A 1 193 ? -5.059 23.635 34.241 1.00 18.13 192 THR A C 1
ATOM 717 O O . THR A 1 193 ? -5.598 24.580 34.842 1.00 20.72 192 THR A O 1
ATOM 721 N N . VAL A 1 194 ? -4.144 22.840 34.782 1.00 16.93 193 VAL A N 1
ATOM 722 C CA . VAL A 1 194 ? -3.764 22.919 36.208 1.00 16.72 193 VAL A CA 1
ATOM 723 C C . VAL A 1 194 ? -2.285 23.148 36.271 1.00 15.77 193 VAL A C 1
ATOM 724 O O . VAL A 1 194 ? -1.538 22.488 35.515 1.00 17.88 193 VAL A O 1
ATOM 728 N N . HIS A 1 195 ? -1.823 24.094 37.091 1.00 15.70 194 HIS A N 1
ATOM 729 C CA . HIS A 1 195 ? -0.398 24.381 37.162 1.00 16.72 194 HIS A CA 1
ATOM 730 C C . HIS A 1 195 ? 0.161 23.992 38.533 1.00 15.59 194 HIS A C 1
ATOM 731 O O . HIS A 1 195 ? -0.560 24.122 39.534 1.00 16.89 194 HIS A O 1
ATOM 738 N N . CYS A 1 196 ? 1.412 23.587 38.567 1.00 16.92 195 CYS A N 1
ATOM 739 C CA . CYS A 1 196 ? 2.115 23.375 39.835 1.00 16.40 195 CYS A CA 1
ATOM 740 C C . CYS A 1 196 ? 3.356 24.247 39.783 1.00 15.84 195 CYS A C 1
ATOM 741 O O . CYS A 1 196 ? 4.157 24.084 38.810 1.00 17.78 195 CYS A O 1
ATOM 744 N N . LEU A 1 197 ? 3.570 25.178 40.702 1.00 15.60 196 LEU A N 1
ATOM 745 C CA . LEU A 1 197 ? 4.652 26.134 40.684 1.00 14.47 196 LEU A CA 1
ATOM 746 C C . LEU A 1 197 ? 5.565 25.844 41.875 1.00 15.31 196 LEU A C 1
ATOM 747 O O . LEU A 1 197 ? 5.033 25.702 42.999 1.00 16.87 196 LEU A O 1
ATOM 752 N N . ILE A 1 198 ? 6.855 25.756 41.674 1.00 15.16 197 ILE A N 1
ATOM 753 C CA . ILE A 1 198 ? 7.793 25.497 42.756 1.00 16.03 197 ILE A CA 1
ATOM 754 C C . ILE A 1 198 ? 8.782 26.648 42.838 1.00 15.37 197 ILE A C 1
ATOM 755 O O . ILE A 1 198 ? 9.418 27.013 41.842 1.00 18.09 197 ILE A O 1
ATOM 760 N N . THR A 1 199 ? 8.911 27.230 44.041 1.00 17.32 198 THR A N 1
ATOM 761 C CA . THR A 1 199 ? 9.635 28.459 44.285 1.00 17.40 198 THR A CA 1
ATOM 762 C C . THR A 1 199 ? 10.536 28.313 45.512 1.00 16.17 198 THR A C 1
ATOM 763 O O . THR A 1 199 ? 10.111 27.717 46.523 1.00 19.19 198 THR A O 1
ATOM 767 N N . SER A 1 200 ? 11.740 28.827 45.426 1.00 20.12 199 SER A N 1
ATOM 768 C CA . SER A 1 200 ? 12.563 28.695 46.636 1.00 20.65 199 SER A CA 1
ATOM 769 C C . SER A 1 200 ? 12.093 29.594 47.762 1.00 20.45 199 SER A C 1
ATOM 770 O O . SER A 1 200 ? 11.900 30.812 47.540 1.00 22.82 199 SER A O 1
ATOM 773 N N . LEU A 1 201 ? 11.908 29.057 48.944 1.00 19.59 200 LEU A N 1
ATOM 774 C CA . LEU A 1 201 ? 11.214 29.826 49.985 1.00 19.07 200 LEU A CA 1
ATOM 775 C C . LEU A 1 201 ? 12.073 30.967 50.499 1.00 19.35 200 LEU A C 1
ATOM 776 O O . LEU A 1 201 ? 11.585 32.060 50.800 1.00 22.07 200 LEU A O 1
ATOM 781 N N . ALA A 1 202 ? 13.389 30.764 50.668 1.00 18.75 201 ALA A N 1
ATOM 782 C CA . ALA A 1 202 ? 14.160 31.789 51.376 1.00 20.44 201 ALA A CA 1
ATOM 783 C C . ALA A 1 202 ? 14.256 33.086 50.582 1.00 22.65 201 ALA A C 1
ATOM 784 O O . ALA A 1 202 ? 14.341 34.133 51.254 1.00 25.27 201 ALA A O 1
ATOM 786 N N . GLU A 1 203 ? 14.248 33.012 49.252 1.00 22.15 202 GLU A N 1
ATOM 787 C CA . GLU A 1 203 ? 14.594 34.182 48.465 1.00 24.39 202 GLU A CA 1
ATOM 788 C C . GLU A 1 203 ? 13.424 34.809 47.736 1.00 22.11 202 GLU A C 1
ATOM 789 O O . GLU A 1 203 ? 13.633 35.816 47.043 1.00 22.71 202 GLU A O 1
ATOM 795 N N . TYR A 1 204 ? 12.222 34.250 47.857 1.00 20.93 203 TYR A N 1
ATOM 796 C CA . TYR A 1 204 ? 11.210 34.673 46.878 1.00 21.19 203 TYR A CA 1
ATOM 797 C C . TYR A 1 204 ? 10.711 36.097 47.086 1.00 20.64 203 TYR A C 1
ATOM 798 O O . TYR A 1 204 ? 10.059 36.629 46.176 1.00 22.32 203 TYR A O 1
ATOM 807 N N . LYS A 1 205 ? 10.990 36.726 48.229 1.00 19.90 204 LYS A N 1
ATOM 808 C CA . LYS A 1 205 ? 10.570 38.132 48.414 1.00 20.99 204 LYS A CA 1
ATOM 809 C C . LYS A 1 205 ? 11.741 39.077 48.315 1.00 20.37 204 LYS A C 1
ATOM 810 O O . LYS A 1 205 ? 11.649 40.263 48.675 1.00 23.57 204 LYS A O 1
ATOM 816 N N . LEU A 1 206 ? 12.896 38.543 47.843 1.00 22.09 205 LEU A N 1
ATOM 817 C CA . LEU A 1 206 ? 14.101 39.400 47.846 1.00 24.27 205 LEU A CA 1
ATOM 818 C C . LEU A 1 206 ? 14.243 40.262 46.595 1.00 23.58 205 LEU A C 1
ATOM 819 O O . LEU A 1 206 ? 14.746 41.392 46.649 1.00 28.88 205 LEU A O 1
ATOM 824 N N . HIS A 1 207 ? 13.839 39.723 45.459 1.00 22.49 206 HIS A N 1
ATOM 825 C CA . HIS A 1 207 ? 13.991 40.386 44.184 1.00 25.55 206 HIS A CA 1
ATOM 826 C C . HIS A 1 207 ? 13.092 39.694 43.151 1.00 23.97 206 HIS A C 1
ATOM 827 O O . HIS A 1 207 ? 12.837 38.496 43.391 1.00 24.78 206 HIS A O 1
ATOM 834 N N . GLN A 1 208 ? 12.655 40.410 42.111 1.00 26.72 207 GLN A N 1
ATOM 835 C CA . GLN A 1 208 ? 11.766 39.754 41.125 1.00 26.97 207 GLN A CA 1
ATOM 836 C C . GLN A 1 208 ? 12.432 38.532 40.502 1.00 27.68 207 GLN A C 1
ATOM 837 O O . GLN A 1 208 ? 11.727 37.602 40.089 1.00 29.55 207 GLN A O 1
ATOM 843 N N . ASP A 1 209 ? 13.753 38.504 40.444 1.00 29.89 208 ASP A N 1
ATOM 844 C CA . ASP A 1 209 ? 14.365 37.321 39.799 1.00 30.20 208 ASP A CA 1
ATOM 845 C C . ASP A 1 209 ? 14.185 36.036 40.611 1.00 30.48 208 ASP A C 1
ATOM 846 O O . ASP A 1 209 ? 14.124 34.907 40.051 1.00 35.49 208 ASP A O 1
ATOM 851 N N . PHE A 1 210 ? 14.095 36.209 41.928 1.00 26.93 209 PHE A N 1
ATOM 852 C CA . PHE A 1 210 ? 13.918 35.054 42.831 1.00 24.28 209 PHE A CA 1
ATOM 853 C C . PHE A 1 210 ? 12.445 34.803 43.148 1.00 22.70 209 PHE A C 1
ATOM 854 O O . PHE A 1 210 ? 12.081 33.710 43.657 1.00 25.63 209 PHE A O 1
ATOM 862 N N . ALA A 1 211 ? 11.605 35.791 42.851 1.00 22.61 210 ALA A N 1
ATOM 863 C CA . ALA A 1 211 ? 10.184 35.716 43.115 1.00 20.83 210 ALA A CA 1
ATOM 864 C C . ALA A 1 211 ? 9.529 34.790 42.096 1.00 21.52 210 ALA A C 1
ATOM 865 O O . ALA A 1 211 ? 8.501 34.146 42.349 1.00 24.83 210 ALA A O 1
ATOM 867 N N . LYS A 1 212 ? 10.118 34.683 40.898 1.00 20.62 211 LYS A N 1
ATOM 868 C CA . LYS A 1 212 ? 9.640 33.731 39.883 1.00 21.55 211 LYS A CA 1
ATOM 869 C C . LYS A 1 212 ? 9.836 32.274 40.326 1.00 18.32 211 LYS A C 1
ATOM 870 O O . LYS A 1 212 ? 10.896 31.949 40.826 1.00 20.87 211 LYS A O 1
ATOM 876 N N . PRO A 1 213 ? 8.876 31.389 40.118 1.00 17.37 212 PRO A N 1
ATOM 877 C CA . PRO A 1 213 ? 9.136 29.979 40.386 1.00 17.94 212 PRO A CA 1
ATOM 878 C C . PRO A 1 213 ? 10.301 29.493 39.545 1.00 17.14 212 PRO A C 1
ATOM 879 O O . PRO A 1 213 ? 10.424 29.832 38.375 1.00 21.49 212 PRO A O 1
ATOM 883 N N . HIS A 1 214 ? 11.162 28.650 40.109 1.00 17.43 213 HIS A N 1
ATOM 884 C CA . HIS A 1 214 ? 12.193 28.057 39.238 1.00 17.98 213 HIS A CA 1
ATOM 885 C C . HIS A 1 214 ? 11.617 26.943 38.379 1.00 18.04 213 HIS A C 1
ATOM 886 O O . HIS A 1 214 ? 12.214 26.607 37.349 1.00 21.36 213 HIS A O 1
ATOM 893 N N . THR A 1 215 ? 10.499 26.346 38.783 1.00 17.61 214 THR A N 1
ATOM 894 C CA . THR A 1 215 ? 9.894 25.222 38.035 1.00 18.86 214 THR A CA 1
ATOM 895 C C . THR A 1 215 ? 8.398 25.493 37.866 1.00 17.57 214 THR A C 1
ATOM 896 O O . THR A 1 215 ? 7.725 25.747 38.909 1.00 17.97 214 THR A O 1
ATOM 900 N N . THR A 1 216 ? 7.882 25.451 36.660 1.00 17.32 215 THR A N 1
ATOM 901 C CA . THR A 1 216 ? 6.427 25.589 36.450 1.00 17.89 215 THR A CA 1
ATOM 902 C C . THR A 1 216 ? 5.995 24.369 35.680 1.00 17.46 215 THR A C 1
ATOM 903 O O . THR A 1 216 ? 6.622 24.024 34.639 1.00 20.82 215 THR A O 1
ATOM 907 N N . ILE A 1 217 ? 4.958 23.695 36.100 1.00 17.01 216 ILE A N 1
ATOM 908 C CA . ILE A 1 217 ? 4.456 22.491 35.457 1.00 16.68 216 ILE A CA 1
ATOM 909 C C . ILE A 1 217 ? 3.007 22.748 35.067 1.00 16.72 216 ILE A C 1
ATOM 910 O O . ILE A 1 217 ? 2.234 23.247 35.872 1.00 19.28 216 ILE A O 1
ATOM 915 N N . GLN A 1 218 ? 2.663 22.357 33.808 1.00 15.82 217 GLN A N 1
ATOM 916 C CA . GLN A 1 218 ? 1.286 22.402 33.376 1.00 16.08 217 GLN A CA 1
ATOM 917 C C . GLN A 1 218 ? 0.785 20.958 33.208 1.00 14.26 217 GLN A C 1
ATOM 918 O O . GLN A 1 218 ? 1.535 20.128 32.641 1.00 17.33 217 GLN A O 1
ATOM 924 N N . PHE A 1 219 ? -0.457 20.741 33.691 1.00 15.24 218 PHE A N 1
ATOM 925 C CA . PHE A 1 219 ? -1.173 19.499 33.412 1.00 16.12 218 PHE A CA 1
ATOM 926 C C . PHE A 1 219 ? -2.377 19.846 32.578 1.00 16.35 218 PHE A C 1
ATOM 927 O O . PHE A 1 219 ? -3.185 20.663 33.007 1.00 18.73 218 PHE A O 1
ATOM 935 N N . HIS A 1 220 ? -2.459 19.234 31.397 1.00 16.53 219 HIS A N 1
ATOM 936 C CA . HIS A 1 220 ? -3.564 19.522 30.484 1.00 16.11 219 HIS A CA 1
ATOM 937 C C . HIS A 1 220 ? -4.571 18.407 30.540 1.00 16.83 219 HIS A C 1
ATOM 938 O O . HIS A 1 220 ? -4.180 17.258 30.322 1.00 18.06 219 HIS A O 1
ATOM 945 N N . LEU A 1 221 ? -5.819 18.693 30.815 1.00 18.57 220 LEU A N 1
ATOM 946 C CA . LEU A 1 221 ? -6.854 17.679 31.031 1.00 18.80 220 LEU A CA 1
ATOM 947 C C . LEU A 1 221 ? -7.811 17.532 29.864 1.00 18.86 220 LEU A C 1
ATOM 948 O O . LEU A 1 221 ? -8.813 16.839 29.942 1.00 22.01 220 LEU A O 1
ATOM 953 N N . ASP A 1 222 ? -7.541 18.200 28.739 1.00 20.30 221 ASP A N 1
ATOM 954 C CA . ASP A 1 222 ? -8.408 18.282 27.588 1.00 22.11 221 ASP A CA 1
ATOM 955 C C . ASP A 1 222 ? -8.740 16.892 27.040 1.00 21.47 221 ASP A C 1
ATOM 956 O O . ASP A 1 222 ? -9.827 16.755 26.421 1.00 26.71 221 ASP A O 1
ATOM 961 N N . LEU A 1 223 ? -7.842 15.916 27.181 1.00 21.43 222 LEU A N 1
ATOM 962 C CA . LEU A 1 223 ? -8.097 14.577 26.643 1.00 21.45 222 LEU A CA 1
ATOM 963 C C . LEU A 1 223 ? -8.472 13.603 27.735 1.00 23.83 222 LEU A C 1
ATOM 964 O O . LEU A 1 223 ? -8.499 12.354 27.562 1.00 25.46 222 LEU A O 1
ATOM 969 N N . ALA A 1 224 ? -8.742 14.116 28.935 1.00 22.89 223 ALA A N 1
ATOM 970 C CA . ALA A 1 224 ? -8.997 13.234 30.064 1.00 23.23 223 ALA A CA 1
ATOM 971 C C . ALA A 1 224 ? -10.300 12.469 29.845 1.00 25.60 223 ALA A C 1
ATOM 972 O O . ALA A 1 224 ? -10.390 11.265 30.075 1.00 29.93 223 ALA A O 1
ATOM 974 N N . ASN A 1 225 ? -11.352 13.152 29.390 1.00 28.23 224 ASN A N 1
ATOM 975 C CA . ASN A 1 225 ? -12.632 12.430 29.235 1.00 31.17 224 ASN A CA 1
ATOM 976 C C . ASN A 1 225 ? -12.601 11.480 28.062 1.00 33.49 224 ASN A C 1
ATOM 977 O O . ASN A 1 225 ? -13.165 10.377 28.074 1.00 39.22 224 ASN A O 1
ATOM 982 N N . ASP A 1 226 ? -11.965 11.813 26.948 1.00 33.58 225 ASP A N 1
ATOM 983 C CA . ASP A 1 226 ? -12.061 10.910 25.800 1.00 37.43 225 ASP A CA 1
ATOM 984 C C . ASP A 1 226 ? -10.978 9.835 25.778 1.00 34.86 225 ASP A C 1
ATOM 985 O O . ASP A 1 226 ? -11.265 8.739 25.245 1.00 35.94 225 ASP A O 1
ATOM 990 N N . LYS A 1 227 ? -9.804 10.190 26.291 1.00 26.76 226 LYS A N 1
ATOM 991 C CA . LYS A 1 227 ? -8.696 9.237 26.184 1.00 24.28 226 LYS A CA 1
ATOM 992 C C . LYS A 1 227 ? -8.114 8.856 27.538 1.00 23.76 226 LYS A C 1
ATOM 993 O O . LYS A 1 227 ? -7.138 8.121 27.569 1.00 25.40 226 LYS A O 1
ATOM 999 N N . ASP A 1 228 ? -8.696 9.364 28.646 1.00 24.15 227 ASP A N 1
ATOM 1000 C CA . ASP A 1 228 ? -8.171 9.047 29.967 1.00 24.11 227 ASP A CA 1
ATOM 1001 C C . ASP A 1 228 ? -6.681 9.368 30.124 1.00 21.82 227 ASP A C 1
ATOM 1002 O O . ASP A 1 228 ? -5.932 8.667 30.806 1.00 26.12 227 ASP A O 1
ATOM 1007 N N . MET A 1 229 ? -6.257 10.466 29.517 1.00 21.31 228 MET A N 1
ATOM 1008 C CA . MET A 1 229 ? -4.882 10.924 29.484 1.00 21.22 228 MET A CA 1
ATOM 1009 C C . MET A 1 229 ? -4.7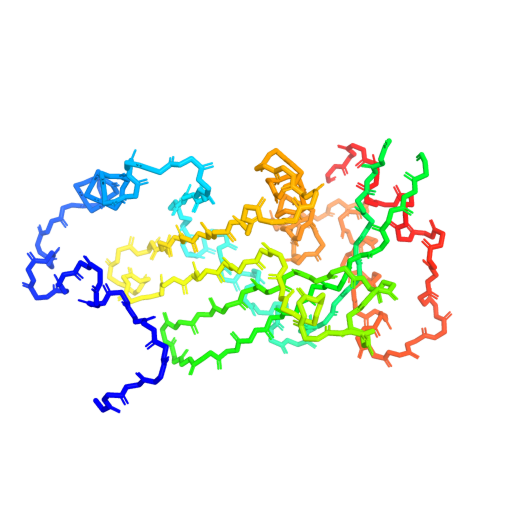13 12.347 29.950 1.00 19.03 228 MET A C 1
ATOM 1010 O O . MET A 1 229 ? -5.564 13.166 29.595 1.00 21.78 228 MET A O 1
ATOM 1015 N N . VAL A 1 230 ? -3.654 12.602 30.703 1.00 19.52 229 VAL A N 1
ATOM 1016 C CA . VAL A 1 230 ? -3.261 13.970 31.087 1.00 18.11 229 VAL A CA 1
ATOM 1017 C C . VAL A 1 230 ? -1.900 14.235 30.500 1.00 19.47 229 VAL A C 1
ATOM 1018 O O . VAL A 1 230 ? -0.999 13.373 30.671 1.00 21.51 229 VAL A O 1
ATOM 1022 N N . LEU A 1 231 ? -1.702 15.335 29.815 1.00 17.95 230 LEU A N 1
ATOM 1023 C CA . LEU A 1 231 ? -0.395 15.649 29.199 1.00 16.54 230 LEU A CA 1
ATOM 1024 C C . LEU A 1 231 ? 0.287 16.666 30.100 1.00 16.00 230 LEU A C 1
ATOM 1025 O O . LEU A 1 231 ? -0.338 17.700 30.458 1.00 18.56 230 LEU A O 1
ATOM 1030 N N . MET A 1 232 ? 1.554 16.402 30.470 1.00 16.83 231 MET A N 1
ATOM 1031 C CA . MET A 1 232 ? 2.282 17.324 31.357 1.00 17.75 231 MET A CA 1
ATOM 1032 C C . MET A 1 232 ? 3.468 17.940 30.688 1.00 15.85 231 MET A C 1
ATOM 1033 O O . MET A 1 232 ? 4.156 17.182 29.968 1.00 19.08 231 MET A O 1
ATOM 1038 N N . ASN A 1 233 ? 3.663 19.231 30.825 1.00 16.42 232 ASN A N 1
ATOM 1039 C CA . ASN A 1 233 ? 4.885 19.864 30.341 1.00 17.28 232 ASN A CA 1
ATOM 1040 C C . ASN A 1 233 ? 5.381 20.767 31.469 1.00 18.61 232 ASN A C 1
ATOM 1041 O O . ASN A 1 233 ? 4.601 21.515 32.043 1.00 21.67 232 ASN A O 1
ATOM 1046 N N . GLY A 1 234 ? 6.663 20.695 31.791 1.00 21.48 233 GLY A N 1
ATOM 1047 C CA . GLY A 1 234 ? 7.187 21.628 32.787 1.00 22.93 233 GLY A CA 1
ATOM 1048 C C . GLY A 1 234 ? 8.496 22.164 32.290 1.00 20.89 233 GLY A C 1
ATOM 1049 O O . GLY A 1 234 ? 9.150 21.611 31.375 1.00 24.54 233 GLY A O 1
ATOM 1050 N N . GLN A 1 235 ? 8.880 23.285 32.868 1.00 21.20 234 GLN A N 1
ATOM 1051 C CA . GLN A 1 235 ? 10.143 23.920 32.472 1.00 22.34 234 GLN A CA 1
ATOM 1052 C C . GLN A 1 235 ? 10.894 24.309 33.750 1.00 21.56 234 GLN A C 1
ATOM 1053 O O . GLN A 1 235 ? 10.227 24.804 34.711 1.00 21.48 234 GLN A O 1
ATOM 1059 N N . VAL A 1 236 ? 12.183 24.125 33.788 1.00 21.07 235 VAL A N 1
ATOM 1060 C CA . VAL A 1 236 ? 13.024 24.581 34.895 1.00 21.14 235 VAL A CA 1
ATOM 1061 C C . VAL A 1 236 ? 13.819 25.779 34.416 1.00 22.47 235 VAL A C 1
ATOM 1062 O O . VAL A 1 236 ? 14.447 25.711 33.330 1.00 28.84 235 VAL A O 1
ATOM 1066 N N . GLU A 1 237 ? 13.847 26.863 35.150 1.00 23.64 236 GLU A N 1
ATOM 1067 C CA . GLU A 1 237 ? 14.540 28.067 34.720 1.00 26.36 236 GLU A CA 1
ATOM 1068 C C . GLU A 1 237 ? 16.052 27.860 34.693 1.00 29.59 236 GLU A C 1
ATOM 1069 O O . GLU A 1 237 ? 16.700 27.370 35.612 1.00 35.00 236 GLU A O 1
ATOM 1075 N N . SER A 1 238 ? 16.664 28.278 33.578 1.00 38.17 237 SER A N 1
ATOM 1076 C CA . SER A 1 238 ? 18.096 27.977 33.460 1.00 46.69 237 SER A CA 1
ATOM 1077 C C . SER A 1 238 ? 18.921 28.841 34.406 1.00 49.50 237 SER A C 1
ATOM 1078 O O . SER A 1 238 ? 20.037 28.416 34.768 1.00 61.87 237 SER A O 1
ATOM 1081 N N . ASP A 1 239 ? 18.422 30.002 34.807 1.00 48.37 238 ASP A N 1
ATOM 1082 C CA . ASP A 1 239 ? 19.132 30.901 35.731 1.00 54.84 238 ASP A CA 1
ATOM 1083 C C . ASP A 1 239 ? 19.107 30.395 37.161 1.00 48.82 238 ASP A C 1
ATOM 1084 O O . ASP A 1 239 ? 19.731 30.983 38.031 1.00 58.23 238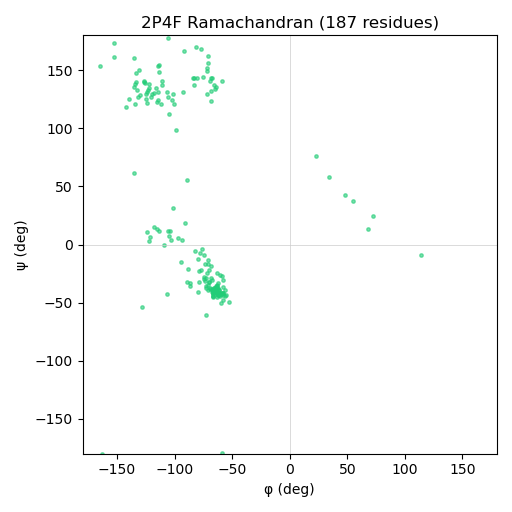 ASP A O 1
ATOM 1089 N N . SER A 1 240 ? 18.335 29.345 37.469 1.00 42.24 239 SER A N 1
ATOM 1090 C CA . SER A 1 240 ? 18.222 28.910 38.850 1.00 45.70 239 SER A CA 1
ATOM 1091 C C . SER A 1 240 ? 19.256 27.853 39.185 1.00 47.47 239 SER A C 1
ATOM 1092 O O . SER A 1 240 ? 19.849 27.296 38.252 1.00 54.14 239 SER A O 1
ATOM 1095 N N . ASN A 1 241 ? 19.480 27.525 40.455 1.00 46.67 240 ASN A N 1
ATOM 1096 C CA . ASN A 1 241 ? 20.451 26.449 40.726 1.00 48.52 240 ASN A CA 1
ATOM 1097 C C . ASN A 1 241 ? 19.697 25.162 41.036 1.00 42.19 240 ASN A C 1
ATOM 1098 O O . ASN A 1 241 ? 20.111 24.299 41.817 1.00 51.17 240 ASN A O 1
ATOM 1103 N N . VAL A 1 242 ? 18.533 25.030 40.404 1.00 33.51 241 VAL A N 1
ATOM 1104 C CA . VAL A 1 242 ? 17.794 23.792 40.464 1.00 30.37 241 VAL A CA 1
ATOM 1105 C C . VAL A 1 242 ? 18.042 23.037 39.163 1.00 30.83 241 VAL A C 1
ATOM 1106 O O . VAL A 1 242 ? 17.736 23.552 38.072 1.00 37.24 241 VAL A O 1
ATOM 1110 N N . SER A 1 243 ? 18.584 21.832 39.234 1.00 30.44 242 SER A N 1
ATOM 1111 C CA . SER A 1 243 ? 18.800 21.067 38.012 1.00 32.48 242 SER A CA 1
ATOM 1112 C C . SER A 1 243 ? 17.529 20.376 37.559 1.00 31.01 242 SER A C 1
ATOM 1113 O O . SER A 1 243 ? 16.539 20.308 38.275 1.00 30.43 242 SER A O 1
ATOM 1116 N N . LEU A 1 244 ? 17.551 19.829 36.356 1.00 32.89 243 LEU A N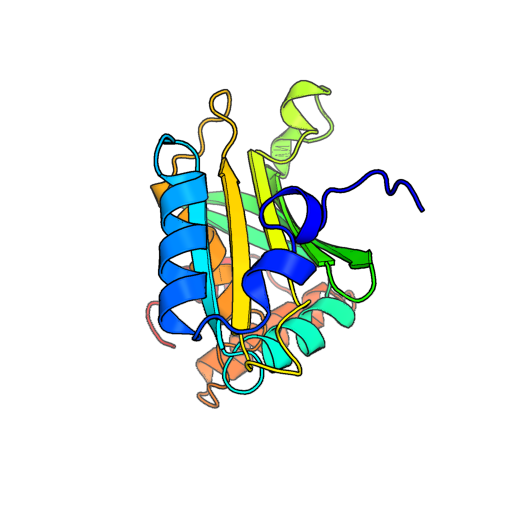 1
ATOM 1117 C CA . LEU A 1 244 ? 16.375 19.075 35.882 1.00 33.27 243 LEU A CA 1
ATOM 1118 C C . LEU A 1 244 ? 16.166 17.865 36.763 1.00 32.62 243 LEU A C 1
ATOM 1119 O O . LEU A 1 244 ? 15.063 17.454 37.088 1.00 30.92 243 LEU A O 1
ATOM 1124 N N . GLN A 1 245 ? 17.256 17.261 37.229 1.00 36.83 244 GLN A N 1
ATOM 1125 C CA . GLN A 1 245 ? 17.135 16.145 38.153 1.00 37.62 244 GLN A CA 1
ATOM 1126 C C . GLN A 1 245 ? 16.529 16.582 39.487 1.00 33.53 244 GLN A C 1
ATOM 1127 O O . GLN A 1 245 ? 15.712 15.820 40.026 1.00 33.39 244 GLN A O 1
ATOM 1133 N N . ASP A 1 246 ? 16.921 17.759 39.975 1.00 31.25 245 ASP A N 1
ATOM 1134 C CA . ASP A 1 246 ? 16.343 18.199 41.249 1.00 29.93 245 ASP A CA 1
ATOM 1135 C C . ASP A 1 246 ? 14.845 18.381 41.046 1.00 26.38 245 ASP A C 1
ATOM 1136 O O . ASP A 1 246 ? 14.036 18.031 41.918 1.00 27.50 245 ASP A O 1
ATOM 1141 N N . ALA A 1 247 ? 14.488 18.964 39.907 1.00 27.98 246 ALA A N 1
ATOM 1142 C CA . ALA A 1 247 ? 13.046 19.218 39.678 1.00 25.25 246 ALA A CA 1
ATOM 1143 C C . ALA A 1 247 ? 12.244 17.929 39.570 1.00 25.56 246 ALA A C 1
ATOM 1144 O O . ALA A 1 247 ? 11.112 17.776 40.041 1.00 25.78 246 ALA A O 1
ATOM 1146 N N . GLN A 1 248 ? 12.815 16.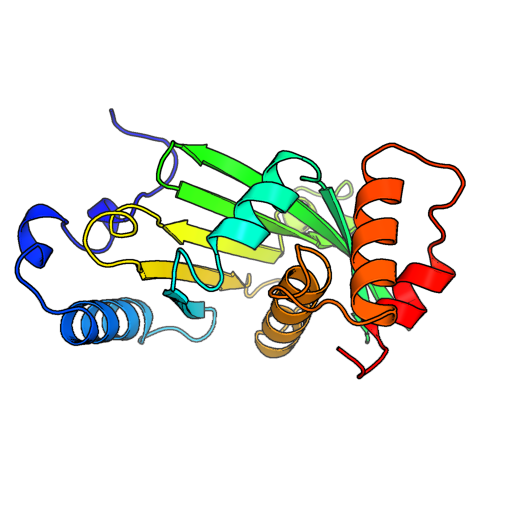914 38.902 1.00 26.97 247 GLN A N 1
ATOM 1147 C CA . GLN A 1 248 ? 12.199 15.595 38.823 1.00 27.68 247 GLN A CA 1
ATOM 1148 C C . GLN A 1 248 ? 11.953 14.973 40.191 1.00 27.93 247 GLN A C 1
ATOM 1149 O O . GLN A 1 248 ? 10.888 14.361 40.430 1.00 28.18 247 GLN A O 1
ATOM 1155 N N . LEU A 1 249 ? 12.947 15.130 41.063 1.00 27.59 248 LEU A N 1
ATOM 1156 C CA . LEU A 1 249 ? 12.791 14.513 42.405 1.00 27.89 248 LEU A CA 1
ATOM 1157 C C . LEU A 1 249 ? 11.762 15.292 43.219 1.00 24.38 248 LEU A C 1
ATOM 1158 O O . LEU A 1 249 ? 10.963 14.717 43.977 1.00 28.76 248 LEU A O 1
ATOM 1163 N N . LEU A 1 250 ? 11.700 16.613 43.067 1.00 24.29 249 LEU A N 1
ATOM 1164 C CA . LEU A 1 250 ? 10.642 17.384 43.737 1.00 22.79 249 LEU A CA 1
ATOM 1165 C C . LEU A 1 250 ? 9.275 16.972 43.216 1.00 20.80 249 LEU A C 1
ATOM 1166 O O . LEU A 1 250 ? 8.331 16.814 43.982 1.00 22.09 249 LEU A O 1
ATOM 1171 N N . LEU A 1 251 ? 9.140 16.796 41.897 1.00 22.24 250 LEU A N 1
ATOM 1172 C CA . LEU A 1 251 ? 7.844 16.399 41.345 1.00 22.72 250 LEU A CA 1
ATOM 1173 C C . LEU A 1 251 ? 7.446 15.026 41.859 1.00 22.40 250 LEU A C 1
ATOM 1174 O O . LEU A 1 251 ? 6.274 14.778 42.167 1.00 23.36 250 LEU A O 1
ATOM 1179 N N . LEU A 1 252 ? 8.410 14.116 41.964 1.00 23.34 251 LEU A N 1
ATOM 1180 C CA . LEU A 1 252 ? 8.070 12.799 42.547 1.00 26.17 251 LEU A CA 1
ATOM 1181 C C . LEU A 1 252 ? 7.529 12.945 43.973 1.00 23.25 251 LEU A C 1
ATOM 1182 O O . LEU A 1 252 ? 6.534 12.291 44.356 1.00 24.14 251 LEU A O 1
ATOM 1187 N N . ASN A 1 253 ? 8.181 13.834 44.755 1.00 22.42 252 ASN A N 1
ATOM 1188 C CA . ASN A 1 253 ? 7.683 14.029 46.111 1.00 21.92 252 ASN A CA 1
ATOM 1189 C C . ASN A 1 253 ? 6.354 14.755 46.122 1.00 20.65 252 ASN A C 1
ATOM 1190 O O . ASN A 1 253 ? 5.503 14.489 46.997 1.00 22.21 252 ASN A O 1
ATOM 1195 N N . VAL A 1 254 ? 6.104 15.655 45.166 1.00 20.86 253 VAL A N 1
ATOM 1196 C CA . VAL A 1 254 ? 4.742 16.223 45.120 1.00 21.10 253 VAL A CA 1
ATOM 1197 C C . VAL A 1 254 ? 3.712 15.114 44.946 1.00 20.63 253 VAL A C 1
ATOM 1198 O O . VAL A 1 254 ? 2.716 15.112 45.652 1.00 24.52 253 VAL A O 1
ATOM 1202 N N . GLN A 1 255 ? 4.022 14.168 44.051 1.00 22.65 254 GLN A N 1
ATOM 1203 C CA . GLN A 1 255 ? 3.089 13.067 43.851 1.00 24.32 254 GLN A CA 1
ATOM 1204 C C . GLN A 1 255 ? 2.905 12.255 45.128 1.00 23.37 254 GLN A C 1
ATOM 1205 O O . GLN A 1 255 ? 1.809 11.791 45.462 1.00 27.12 254 GLN A O 1
ATOM 1211 N N . ARG A 1 256 ? 3.971 12.030 45.899 1.00 22.36 255 ARG A N 1
ATOM 1212 C CA . ARG A 1 256 ? 3.860 11.176 47.086 1.00 23.42 255 ARG A CA 1
ATOM 1213 C C . ARG A 1 256 ? 2.993 11.823 48.150 1.00 21.79 255 ARG A C 1
ATOM 1214 O O . ARG A 1 256 ? 2.241 11.131 48.837 1.00 31.71 255 ARG A O 1
ATOM 1222 N N . PHE A 1 257 ? 3.117 13.144 48.313 1.00 20.62 256 PHE A N 1
ATOM 1223 C CA . PHE A 1 257 ? 2.327 13.839 49.333 1.00 20.60 256 PHE A CA 1
ATOM 1224 C C . PHE A 1 257 ? 0.894 14.076 48.856 1.00 20.17 256 PHE A C 1
ATOM 1225 O O . PHE A 1 257 ? -0.052 14.004 49.659 1.00 23.67 256 PHE A O 1
ATOM 1233 N N . TYR A 1 258 ? 0.705 14.289 47.534 1.00 20.70 257 TYR A N 1
ATOM 1234 C CA . TYR A 1 258 ? -0.635 14.591 47.037 1.00 21.18 257 TYR A CA 1
ATOM 1235 C C . TYR A 1 258 ? -1.398 13.328 46.679 1.00 23.07 257 TYR A C 1
ATOM 1236 O O . TYR A 1 258 ? -1.953 13.114 45.640 1.00 31.97 257 TYR A O 1
ATOM 1245 N N . GLY A 1 259 ? -1.522 12.418 47.620 1.00 35.85 258 GLY A N 1
ATOM 1246 C CA . GLY A 1 259 ? -2.484 11.333 47.347 1.00 36.54 258 GLY A CA 1
ATOM 1247 C C . GLY A 1 259 ? -1.670 10.054 47.237 1.00 37.08 258 GLY A C 1
ATOM 1248 O O . GLY A 1 259 ? -2.247 8.960 47.184 1.00 50.05 258 GLY A O 1
ATOM 1249 N N . ALA A 1 260 ? -0.364 10.277 47.219 1.00 34.47 259 ALA A N 1
ATOM 1250 C CA . ALA A 1 260 ? 0.623 9.172 47.367 1.00 42.57 259 ALA A CA 1
ATOM 1251 C C . ALA A 1 260 ? 0.273 8.016 46.444 1.00 42.72 259 ALA A C 1
ATOM 1252 O O . ALA A 1 260 ? 0.332 6.821 46.786 1.00 58.19 259 ALA A O 1
ATOM 1254 N N . MET A 1 261 ? -0.093 8.453 45.260 1.00 49.31 260 MET A N 1
ATOM 1255 C CA . MET A 1 261 ? -0.555 7.735 44.109 1.00 58.99 260 MET A CA 1
ATOM 1256 C C . MET A 1 261 ? -1.367 6.527 44.595 1.00 59.97 260 MET A C 1
ATOM 1257 O O . MET A 1 261 ? -0.999 5.403 44.272 1.00 78.26 260 MET A O 1
ATOM 1262 N N . GLY A 1 262 ? -2.413 6.769 45.373 1.00 54.35 261 GLY A N 1
ATOM 1263 C CA . GLY A 1 262 ? -3.408 5.842 45.869 1.00 53.42 261 GLY A CA 1
ATOM 1264 C C . GLY A 1 262 ? -2.858 4.842 46.869 1.00 52.88 261 GLY A C 1
ATOM 1265 O O . GLY A 1 262 ? -3.508 3.842 47.206 1.00 55.64 261 GLY A O 1
ATOM 1266 N N . SER A 1 263 ? -1.636 5.109 47.372 1.00 50.02 262 SER A N 1
ATOM 1267 C CA . SER A 1 263 ? -1.149 4.139 48.379 1.00 48.11 262 SER A CA 1
ATOM 1268 C C . SER A 1 263 ? -1.961 4.344 49.665 1.00 48.66 262 SER A C 1
ATOM 1269 O O . SER A 1 263 ? -2.426 5.473 49.898 1.00 52.62 262 SER A O 1
ATOM 1272 N N . GLU A 1 264 ? -2.085 3.268 50.401 1.00 50.34 263 GLU A N 1
ATOM 1273 C CA . GLU A 1 264 ? -2.851 3.037 51.600 1.00 46.22 263 GLU A CA 1
ATOM 1274 C C . GLU A 1 264 ? -1.956 2.535 52.731 1.00 38.61 263 GLU A C 1
ATOM 1275 O O . GLU A 1 264 ? -2.433 2.077 53.773 1.00 37.37 263 GLU A O 1
ATOM 1281 N N . THR A 1 265 ? -0.647 2.617 52.484 1.00 33.18 264 THR A N 1
ATOM 1282 C CA . THR A 1 265 ? 0.289 2.254 53.538 1.00 34.90 264 THR A CA 1
ATOM 1283 C C . THR A 1 265 ? 0.302 3.295 54.656 1.00 29.67 264 THR A C 1
ATOM 1284 O O . THR A 1 265 ? -0.114 4.443 54.531 1.00 30.84 264 THR A O 1
ATOM 1288 N N . SER A 1 266 ? 0.832 2.913 55.823 1.00 36.88 265 SER A N 1
ATOM 1289 C CA . SER A 1 266 ? 0.869 3.810 56.978 1.00 35.58 265 SER A CA 1
ATOM 1290 C C . SER A 1 266 ? 1.678 5.041 56.600 1.00 33.16 265 SER A C 1
ATOM 1291 O O . SER A 1 266 ? 1.318 6.185 56.894 1.00 31.46 265 SER A O 1
ATOM 1294 N N . ILE A 1 267 ? 2.817 4.851 55.903 1.00 34.28 266 ILE A N 1
ATOM 1295 C CA . ILE A 1 267 ? 3.565 6.099 55.696 1.00 33.51 266 ILE A CA 1
ATOM 1296 C C . ILE A 1 267 ? 2.900 7.000 54.653 1.00 30.88 266 ILE A C 1
ATOM 1297 O O . ILE A 1 267 ? 2.971 8.247 54.724 1.00 27.40 266 ILE A O 1
ATOM 1302 N N . ALA A 1 268 ? 2.228 6.410 53.667 1.00 28.80 267 ALA A N 1
ATOM 1303 C CA . ALA A 1 268 ? 1.496 7.221 52.707 1.00 26.60 267 ALA A CA 1
ATOM 1304 C C . ALA A 1 268 ? 0.436 8.045 53.444 1.00 26.21 267 ALA A C 1
ATOM 1305 O O . ALA A 1 268 ? 0.206 9.227 53.179 1.00 24.73 267 ALA A O 1
ATOM 1307 N N . LYS A 1 269 ? -0.248 7.399 54.394 1.00 28.08 268 LYS A N 1
ATOM 1308 C CA . LYS A 1 269 ? -1.251 8.143 55.196 1.00 26.12 268 LYS A CA 1
ATOM 1309 C C . LYS A 1 269 ? -0.589 9.245 56.018 1.00 26.05 268 LYS A C 1
ATOM 1310 O O . LYS A 1 269 ? -1.187 10.315 56.200 1.00 26.73 268 LYS A O 1
ATOM 1316 N N . GLU A 1 270 ? 0.637 8.987 56.498 1.00 27.54 269 GLU A N 1
ATOM 1317 C CA . GLU A 1 270 ? 1.326 10.018 57.267 1.00 25.38 269 GLU A CA 1
ATOM 1318 C C . GLU A 1 270 ? 1.664 11.211 56.375 1.00 25.39 269 GLU A C 1
ATOM 1319 O O . GLU A 1 270 ? 1.538 12.373 56.779 1.00 24.42 269 GLU A O 1
ATOM 1325 N N . ARG A 1 271 ? 2.064 10.906 55.140 1.00 25.49 270 ARG A N 1
ATOM 1326 C CA . ARG A 1 271 ? 2.319 12.016 54.207 1.00 21.56 270 ARG A CA 1
ATOM 1327 C C . ARG A 1 271 ? 1.070 12.826 53.902 1.00 19.87 270 ARG A C 1
ATOM 1328 O O . ARG A 1 271 ? 1.111 14.094 53.904 1.00 21.51 270 ARG A O 1
ATOM 1336 N N . ILE A 1 272 ? -0.048 12.153 53.641 1.00 20.77 271 ILE A N 1
ATOM 1337 C CA . ILE A 1 272 ? -1.270 12.887 53.327 1.00 20.12 271 ILE A CA 1
ATOM 1338 C C . ILE A 1 272 ? -1.695 13.691 54.547 1.00 20.76 271 ILE A C 1
ATOM 1339 O O . ILE A 1 272 ? -2.130 14.838 54.434 1.00 21.59 271 ILE A O 1
ATOM 1344 N N . GLN A 1 273 ? -1.573 13.115 55.742 1.00 21.29 272 GLN A N 1
ATOM 1345 C CA . GLN A 1 273 ? -2.003 13.839 56.948 1.00 23.39 272 GLN A CA 1
ATOM 1346 C C . GLN A 1 273 ? -1.147 15.090 57.152 1.00 21.47 272 GLN A C 1
ATOM 1347 O O . GLN A 1 273 ? -1.624 16.141 57.599 1.00 23.52 272 GLN A O 1
ATOM 1353 N N . LEU A 1 274 ? 0.162 14.980 56.820 1.00 21.61 273 LEU A N 1
ATOM 1354 C CA . LEU A 1 274 ? 0.992 16.167 56.975 1.00 20.86 273 LEU A CA 1
ATOM 1355 C C . LEU A 1 274 ? 0.597 17.271 56.001 1.00 19.52 273 LEU A C 1
ATOM 1356 O O . LEU A 1 274 ? 0.623 18.489 56.315 1.00 20.37 273 LEU A O 1
ATOM 1361 N N . LEU A 1 275 ? 0.285 16.874 54.774 1.00 18.73 274 LEU A N 1
ATOM 1362 C CA . LEU A 1 275 ? -0.206 17.824 53.756 1.00 18.18 274 LEU A CA 1
ATOM 1363 C C . LEU A 1 275 ? -1.467 18.522 54.267 1.00 17.81 274 LEU A C 1
ATOM 1364 O O . LEU A 1 275 ? -1.643 19.783 54.181 1.00 17.77 274 LEU A O 1
ATOM 1369 N N . GLU A 1 276 ? -2.391 17.721 54.794 1.00 19.31 275 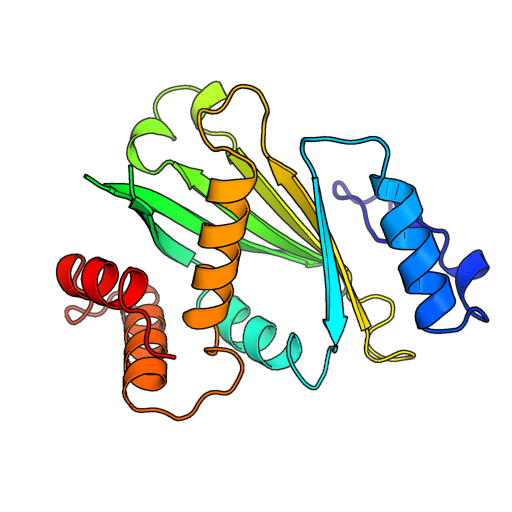GLU A N 1
ATOM 1370 C CA . GLU A 1 276 ? -3.647 18.334 55.275 1.00 19.54 275 GLU A CA 1
ATOM 1371 C C . GLU A 1 276 ? -3.394 19.233 56.468 1.00 18.79 275 GLU A C 1
ATOM 1372 O O . GLU A 1 276 ? -3.915 20.344 56.573 1.00 21.62 275 GLU A O 1
ATOM 1378 N N . ASP A 1 277 ? -2.541 18.782 57.390 1.00 20.12 276 ASP A N 1
ATOM 1379 C CA . ASP A 1 277 ? -2.254 19.619 58.557 1.00 20.42 276 ASP A CA 1
ATOM 1380 C C . ASP A 1 277 ? -1.620 20.937 58.184 1.00 18.69 276 ASP A C 1
ATOM 1381 O O . ASP A 1 277 ? -1.932 21.996 58.775 1.00 21.50 276 ASP A O 1
ATOM 1386 N N . PHE A 1 278 ? -0.717 20.918 57.190 1.00 17.97 277 PHE A N 1
ATOM 1387 C CA . PHE A 1 278 ? -0.131 22.181 56.730 1.00 17.59 277 PHE A CA 1
ATOM 1388 C C . PHE A 1 278 ? -1.247 23.102 56.217 1.00 17.69 277 PHE A C 1
ATOM 1389 O O . PHE A 1 278 ? -1.315 24.283 56.588 1.00 20.04 277 PHE A O 1
ATOM 1397 N N . ASN A 1 279 ? -2.102 22.574 55.329 1.00 17.31 278 ASN A N 1
ATOM 1398 C CA . ASN A 1 279 ? -3.089 23.442 54.679 1.00 17.02 278 ASN A CA 1
ATOM 1399 C C . ASN A 1 279 ? -4.190 23.926 55.608 1.00 18.92 278 ASN A C 1
ATOM 1400 O O . ASN A 1 279 ? -4.820 24.950 55.341 1.00 21.38 278 ASN A O 1
ATOM 1405 N N . LYS A 1 280 ? -4.419 23.224 56.694 1.00 18.40 279 LYS A N 1
ATOM 1406 C CA A LYS A 1 280 ? -5.452 23.684 57.636 0.57 19.76 279 LYS A CA 1
ATOM 1407 C CA B LYS A 1 280 ? -5.393 23.584 57.702 0.43 20.21 279 LYS A CA 1
ATOM 1408 C C . LYS A 1 280 ? -4.787 24.448 58.782 1.00 18.91 279 LYS A C 1
ATOM 1409 O O . LYS A 1 280 ? -5.505 24.941 59.675 1.00 21.59 279 LYS A O 1
ATOM 1420 N N . GLY A 1 281 ? -3.448 24.618 58.754 1.00 19.06 280 GLY A N 1
ATOM 1421 C CA . GLY A 1 281 ? -2.828 25.431 59.811 1.00 20.38 280 GLY A CA 1
ATOM 1422 C C . GLY A 1 281 ? -2.796 24.734 61.166 1.00 20.97 280 GLY A C 1
ATOM 1423 O O . GLY A 1 281 ? -2.752 25.375 62.211 1.00 24.06 280 GLY A O 1
ATOM 1424 N N . SER A 1 282 ? -2.823 23.398 61.126 1.00 21.65 281 SER A N 1
ATOM 1425 C CA . SER A 1 282 ? -2.801 22.605 62.359 1.00 24.19 281 SER A CA 1
ATOM 1426 C C . SER A 1 282 ? -1.456 22.692 63.051 1.00 29.57 281 SER A C 1
ATOM 1427 O O . SER A 1 282 ? -0.351 22.663 62.464 1.00 28.64 281 SER A O 1
ATOM 1430 N N . GLN A 1 283 ? -1.516 22.761 64.387 1.00 32.84 282 GLN A N 1
ATOM 1431 C CA A GLN A 1 283 ? -0.340 22.668 65.231 0.57 35.97 282 GLN A CA 1
ATOM 1432 C CA B GLN A 1 283 ? -0.244 22.732 65.118 0.43 35.85 282 GLN A CA 1
ATOM 1433 C C . GLN A 1 283 ? 0.462 21.387 65.041 1.00 33.03 282 GLN A C 1
ATOM 1434 O O . GLN A 1 283 ? 1.612 21.247 65.465 1.00 40.13 282 GLN A O 1
ATOM 1445 N N . ASN A 1 284 ? -0.171 20.378 64.454 1.00 33.72 283 ASN A N 1
ATOM 1446 C CA . ASN A 1 284 ? 0.484 19.091 64.299 1.00 34.60 283 ASN A CA 1
ATOM 1447 C C . ASN A 1 284 ? 1.437 19.109 63.117 1.00 35.06 283 ASN A C 1
ATOM 1448 O O . ASN A 1 284 ? 2.227 18.171 62.984 1.00 42.67 283 ASN A O 1
ATOM 1453 N N . PHE A 1 285 ? 1.345 20.154 62.276 1.00 29.94 284 PHE A N 1
ATOM 1454 C CA . PHE A 1 285 ? 2.367 20.253 61.239 1.00 28.21 284 PHE A CA 1
ATOM 1455 C C . PHE A 1 285 ? 3.746 20.488 61.850 1.00 27.81 284 PHE A C 1
ATOM 1456 O O . PHE A 1 285 ? 3.938 21.353 62.710 1.00 31.55 284 PHE A O 1
ATOM 1464 N N . ASP A 1 286 ? 4.740 19.739 61.381 1.00 28.34 285 ASP A N 1
ATOM 1465 C CA . ASP A 1 286 ? 6.099 19.816 61.918 1.00 28.70 285 ASP A CA 1
ATOM 1466 C C . ASP A 1 286 ? 7.156 19.753 60.824 1.00 26.51 285 ASP A C 1
ATOM 1467 O O . ASP A 1 286 ? 7.118 18.798 60.009 1.00 28.43 285 ASP A O 1
ATOM 1472 N N . ILE A 1 287 ? 8.069 20.716 60.734 1.00 28.15 286 ILE A N 1
ATOM 1473 C CA . ILE A 1 287 ? 9.037 20.704 59.633 1.00 29.25 286 ILE A CA 1
ATOM 1474 C C . ILE A 1 287 ? 9.973 19.512 59.632 1.00 26.39 286 ILE A C 1
ATOM 1475 O O . ILE A 1 287 ? 10.399 18.971 58.621 1.00 29.16 286 ILE A O 1
ATOM 1480 N N . ASN A 1 288 ? 10.294 19.149 60.880 1.00 31.98 287 ASN A N 1
ATOM 1481 C CA . ASN A 1 288 ? 11.132 17.957 61.035 1.00 31.30 287 ASN A CA 1
ATOM 1482 C C . ASN A 1 288 ? 10.461 16.725 60.486 1.00 29.93 287 ASN A C 1
ATOM 1483 O O . ASN A 1 288 ? 11.154 15.947 59.805 1.00 31.58 287 ASN A O 1
ATOM 1488 N N . LYS A 1 289 ? 9.166 16.558 60.738 1.00 29.16 288 LYS A N 1
ATOM 1489 C CA . LYS A 1 289 ? 8.523 15.347 60.193 1.00 28.26 288 LYS A CA 1
ATOM 1490 C C . LYS A 1 289 ? 8.431 15.437 58.682 1.00 24.77 288 LYS A C 1
ATOM 1491 O O . LYS A 1 289 ? 8.604 14.464 57.945 1.00 29.00 288 LYS A O 1
ATOM 1497 N N . LEU A 1 290 ? 8.161 16.639 58.184 1.00 23.42 289 LEU A N 1
ATOM 1498 C CA . LEU A 1 290 ? 8.152 16.868 56.731 1.00 24.95 289 LEU A CA 1
ATOM 1499 C C . LEU A 1 290 ? 9.435 16.395 56.077 1.00 25.84 289 LEU A C 1
ATOM 1500 O O . LEU A 1 290 ? 9.520 15.679 55.080 1.00 25.38 289 LEU A O 1
ATOM 1505 N N . ILE A 1 291 ? 10.535 16.822 56.677 1.00 27.01 290 ILE A N 1
ATOM 1506 C CA . ILE A 1 291 ? 11.851 16.462 56.118 1.00 27.91 290 ILE A CA 1
ATOM 1507 C C . ILE A 1 291 ? 12.092 14.968 56.229 1.00 31.66 290 ILE A C 1
ATOM 1508 O O . ILE A 1 291 ? 12.578 14.312 55.295 1.00 33.87 290 ILE A O 1
ATOM 1513 N N . GLN A 1 292 ? 11.704 14.370 57.343 1.00 31.09 291 GLN A N 1
ATOM 1514 C CA . GLN A 1 292 ? 11.855 12.905 57.447 1.00 36.29 291 GLN A CA 1
ATOM 1515 C C . GLN A 1 292 ? 11.028 12.161 56.411 1.00 33.42 291 GLN A C 1
ATOM 1516 O O . GLN A 1 292 ? 11.460 11.190 55.782 1.00 34.04 291 GLN A O 1
ATOM 1522 N N . LEU A 1 293 ? 9.773 12.600 56.223 1.00 28.80 292 LEU A N 1
ATOM 1523 C CA . LEU A 1 293 ? 8.889 11.887 55.333 1.00 26.01 292 LEU A CA 1
ATOM 1524 C C . LEU A 1 293 ? 9.269 12.160 53.879 1.00 25.56 292 LEU A C 1
ATOM 1525 O O . LEU A 1 293 ? 9.059 11.314 53.021 1.00 27.08 292 LEU A O 1
ATOM 1530 N N . ALA A 1 294 ? 9.821 13.332 53.582 1.00 24.16 293 ALA A N 1
ATOM 1531 C CA . ALA A 1 294 ? 10.206 13.587 52.184 1.00 25.60 293 ALA A CA 1
ATOM 1532 C C . ALA A 1 294 ? 11.444 12.785 51.789 1.00 27.23 293 ALA A C 1
ATOM 1533 O O . ALA A 1 294 ? 11.635 12.443 50.630 1.00 30.24 293 ALA A O 1
ATOM 1535 N N . GLN A 1 295 ? 12.321 12.486 52.756 1.00 29.81 294 GLN A N 1
ATOM 1536 C CA . GLN A 1 295 ? 13.566 11.784 52.512 1.00 33.28 294 GLN A CA 1
ATOM 1537 C C . GLN A 1 295 ? 13.387 10.276 52.595 1.00 34.08 294 GLN A C 1
ATOM 1538 O O . GLN A 1 295 ? 14.254 9.589 52.035 1.00 39.18 294 GLN A O 1
ATOM 1544 N N . SER A 1 296 ? 12.352 9.798 53.262 1.00 35.13 295 SER A N 1
ATOM 1545 C CA . SER A 1 296 ? 12.098 8.366 53.443 1.00 36.80 295 SER A CA 1
ATOM 1546 C C . SER A 1 296 ? 11.832 7.681 52.111 1.00 36.42 295 SER A C 1
ATOM 1547 O O . SER A 1 296 ? 11.054 8.238 51.317 1.00 35.74 295 SER A O 1
ATOM 1550 N N . MET A 1 297 ? 12.442 6.509 51.884 1.00 40.22 296 MET A N 1
ATOM 1551 C CA . MET A 1 297 ? 12.247 5.811 50.625 1.00 41.70 296 MET A CA 1
ATOM 1552 C C . MET A 1 297 ? 10.974 4.978 50.549 1.00 40.02 296 MET A C 1
ATOM 1553 O O . MET A 1 297 ? 10.632 4.410 49.504 1.00 49.71 296 MET A O 1
ATOM 1558 N N . GLU A 1 298 ? 10.256 4.882 51.664 1.00 42.92 297 GLU A N 1
ATOM 1559 C CA . GLU A 1 298 ? 9.086 4.026 51.672 1.00 44.42 297 GLU A CA 1
ATOM 1560 C C . GLU A 1 298 ? 7.889 4.773 51.092 1.00 40.45 297 GLU A C 1
ATOM 1561 O O . GLU A 1 298 ? 7.794 5.971 51.360 1.00 40.45 297 GLU A O 1
ATOM 1567 N N . ASN A 1 299 ? 7.094 3.982 50.374 1.00 46.03 298 ASN A N 1
ATOM 1568 C CA . ASN A 1 299 ? 5.920 4.559 49.720 1.00 46.92 298 ASN A CA 1
ATOM 1569 C C . ASN A 1 299 ? 4.624 4.090 50.362 1.00 49.58 298 ASN A C 1
ATOM 1570 O O . ASN A 1 299 ? 4.645 3.284 51.311 1.00 61.92 298 ASN A O 1
#

Solvent-accessible surface area: 10658 Å² total

Organism: Candida glabrata (strain ATCC 2001 / BCRC 20586 / JCM 3761 / NBRC 0622 / NRRL Y-65 / CBS 138) (NCBI:txid284593)

Nearest PDB structures (foldseek):
  2p4f-assembly1_A  TM=1.005E+00  e=2.921E-40  Nakaseomyces glabratus CBS 138
  2at3-assembly1_X  TM=2.506E-01  e=1.312E+00  Rhodnius prolixus
  7mie-assembly1_A  TM=2.261E-01  e=1.666E+00  Borreliella burgdorferi
  3c76-assembly1_X  TM=2.189E-01  e=1.994E+00  Rhodnius prolixus
  3fll-assembly1_A  TM=2.192E-01  e=2.532E+00  Rhodnius prolixus

Secondary structure (P-SEA, 3-state):
cccccccccccccccccccccaaaaaaaaaaaaccccccccccccccccaaaaaaaaaacccccccccccbbbbbbbbbcccccbbbbbbbbccccccccccccccbbbbbbccccccccbbbbbbbccccccccaaaaaaaaaaaaaaacccccccaaaaaaaaaaaaaaaccccccaaaaaaaaacccc

B-factor: mean 33.73, std 16.75, range [14.0, 134.56]